Protein AF-A0A5C9BSI7-F1 (afdb_monomer)

Secondary structure (DSSP, 8-state):
-----------SSPPPSEE---TTTHHHHHHHHHHHHHTT-TTHHHHHHHHHHHHHHHHHHHHSPPPPPPPHHHHHHHHHTT--SS-TTS--THHHHHHHHHHHHHTTT--HHHHHHHHHHHH--HHHHHHHHHHHHHT---TTTTTTHHHHHHHHHHHHHHHHHTS-GGG----SSTTB-TTT-PBEEEEEEEE-SS-EEEEEEEETTT--EEE--TT------------

Radius of gyration: 19.78 Å; Cα contacts (8 Å, |Δi|>4): 318; chains: 1; bounding box: 69×49×50 Å

Structure (mmCIF, N/CA/C/O backbone):
data_AF-A0A5C9BSI7-F1
#
_entry.id   AF-A0A5C9BSI7-F1
#
loop_
_atom_site.group_PDB
_atom_site.id
_atom_site.type_symbol
_atom_site.label_atom_id
_atom_site.label_alt_id
_atom_site.label_comp_id
_atom_site.label_asym_id
_atom_site.label_entity_id
_atom_site.label_seq_id
_atom_site.pdbx_PDB_ins_code
_atom_site.Cartn_x
_atom_site.Cartn_y
_atom_site.Cartn_z
_atom_site.occupancy
_atom_site.B_iso_or_equiv
_atom_site.auth_seq_id
_atom_site.auth_comp_id
_atom_site.auth_asym_id
_atom_site.auth_atom_id
_atom_site.pdbx_PDB_model_num
ATOM 1 N N . MET A 1 1 ? 51.999 -18.395 2.283 1.00 47.31 1 MET A N 1
ATOM 2 C CA . MET A 1 1 ? 50.540 -18.171 2.351 1.00 47.31 1 MET A CA 1
ATOM 3 C C . MET A 1 1 ? 49.936 -18.845 1.133 1.00 47.31 1 MET A C 1
ATOM 5 O O . MET A 1 1 ? 50.297 -18.463 0.030 1.00 47.31 1 MET A O 1
ATOM 9 N N . GLN A 1 2 ? 49.155 -19.913 1.311 1.00 51.72 2 GLN A N 1
ATOM 10 C CA . GLN A 1 2 ? 48.468 -20.568 0.195 1.00 51.72 2 GLN A CA 1
ATOM 11 C C . GLN A 1 2 ? 47.220 -19.753 -0.140 1.00 51.72 2 GLN A C 1
ATOM 13 O O . GLN A 1 2 ? 46.325 -19.621 0.692 1.00 51.72 2 GLN A O 1
ATOM 18 N N . THR A 1 3 ? 47.189 -19.173 -1.334 1.00 54.81 3 THR A N 1
ATOM 19 C CA . THR A 1 3 ? 46.004 -18.511 -1.874 1.00 54.81 3 THR A CA 1
ATOM 20 C C . THR A 1 3 ? 45.029 -19.609 -2.287 1.00 54.81 3 THR A C 1
ATOM 22 O O . THR A 1 3 ? 45.250 -20.273 -3.295 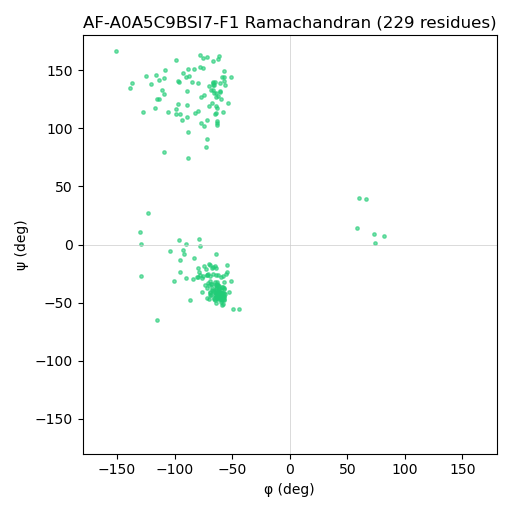1.00 54.81 3 THR A O 1
ATOM 25 N N . GLN A 1 4 ? 43.997 -19.868 -1.483 1.00 63.72 4 GLN A N 1
ATOM 26 C CA . GLN A 1 4 ? 42.894 -20.716 -1.929 1.00 63.72 4 GLN A CA 1
ATOM 27 C C . GLN A 1 4 ? 42.099 -19.951 -2.985 1.00 63.72 4 GLN A C 1
ATOM 29 O O . GLN A 1 4 ? 41.577 -18.868 -2.720 1.00 63.72 4 GLN A O 1
ATOM 34 N N . THR A 1 5 ? 42.034 -20.514 -4.186 1.00 58.00 5 THR A N 1
ATOM 35 C CA . THR A 1 5 ? 41.145 -20.053 -5.246 1.00 58.00 5 THR A CA 1
ATOM 36 C C . THR A 1 5 ? 39.710 -20.260 -4.775 1.00 58.00 5 THR A C 1
ATOM 38 O O . THR A 1 5 ? 39.314 -21.379 -4.454 1.00 58.00 5 THR A O 1
ATOM 41 N N . ILE A 1 6 ? 38.940 -19.179 -4.675 1.00 67.12 6 ILE A N 1
ATOM 42 C CA . ILE A 1 6 ? 37.501 -19.279 -4.442 1.00 67.12 6 ILE A CA 1
ATOM 43 C C . ILE A 1 6 ? 36.883 -19.675 -5.781 1.00 67.12 6 ILE A C 1
ATOM 45 O O . ILE A 1 6 ? 36.774 -18.839 -6.678 1.00 67.12 6 ILE A O 1
ATOM 49 N N . ASP A 1 7 ? 36.493 -20.941 -5.918 1.00 62.97 7 ASP A N 1
ATOM 50 C CA . ASP A 1 7 ? 35.733 -21.412 -7.075 1.00 62.97 7 ASP A CA 1
ATOM 51 C C . ASP A 1 7 ? 34.303 -20.862 -7.003 1.00 62.97 7 ASP A C 1
ATOM 53 O O . ASP A 1 7 ? 33.396 -21.441 -6.396 1.00 62.97 7 ASP A O 1
ATOM 57 N N . PHE A 1 8 ? 34.111 -19.689 -7.606 1.00 64.44 8 PHE A N 1
ATOM 58 C CA . PHE A 1 8 ? 32.806 -19.057 -7.728 1.00 64.44 8 PHE A CA 1
ATOM 59 C C . PHE A 1 8 ? 31.955 -19.822 -8.742 1.00 64.44 8 PHE A C 1
ATOM 61 O O . PHE A 1 8 ? 32.171 -19.738 -9.949 1.00 64.44 8 PHE A O 1
ATOM 68 N N . HIS A 1 9 ? 30.965 -20.551 -8.238 1.00 62.22 9 HIS A N 1
ATOM 69 C CA . HIS A 1 9 ? 29.926 -21.154 -9.059 1.00 62.22 9 HIS A CA 1
ATOM 70 C C . HIS A 1 9 ? 28.745 -20.176 -9.109 1.00 62.22 9 HIS A C 1
ATOM 72 O O . HIS A 1 9 ? 28.079 -20.000 -8.083 1.00 62.22 9 HIS A O 1
ATOM 78 N N . PRO A 1 10 ? 28.494 -19.493 -10.242 1.00 59.12 10 PRO A N 1
ATOM 79 C CA . PRO A 1 10 ? 27.335 -18.622 -10.355 1.00 59.12 10 PRO A CA 1
ATOM 80 C C . PRO A 1 10 ? 26.053 -19.448 -10.155 1.00 59.12 10 PRO A C 1
ATOM 82 O O . PRO A 1 10 ? 25.980 -20.582 -10.639 1.00 59.12 10 PRO A O 1
ATOM 85 N N . PRO A 1 11 ? 25.052 -18.923 -9.429 1.00 61.47 11 PRO A N 1
ATOM 86 C CA . PRO A 1 11 ? 23.774 -19.607 -9.290 1.00 61.47 11 PRO A CA 1
ATOM 87 C C . PRO A 1 11 ? 23.132 -19.823 -10.668 1.00 61.47 11 PRO A C 1
ATOM 89 O O . PRO A 1 11 ? 23.256 -18.985 -11.558 1.00 61.47 11 PRO A O 1
ATOM 92 N N . ALA A 1 12 ? 22.451 -20.958 -10.836 1.00 62.22 12 ALA A N 1
ATOM 93 C CA . ALA A 1 12 ? 21.790 -21.327 -12.092 1.00 62.22 12 ALA A CA 1
ATOM 94 C C . ALA A 1 12 ? 20.567 -20.446 -12.420 1.00 62.22 12 ALA A C 1
ATOM 96 O O . ALA A 1 12 ? 20.127 -20.404 -13.565 1.00 62.22 12 ALA A O 1
ATOM 97 N N . GLU A 1 13 ? 20.038 -19.742 -11.418 1.00 70.06 13 GLU A N 1
ATOM 98 C CA . GLU A 1 13 ? 18.961 -18.765 -11.548 1.00 70.06 13 GLU A CA 1
ATOM 99 C C . GLU A 1 13 ? 19.478 -17.378 -11.157 1.00 70.06 13 GLU A C 1
ATOM 101 O O . GLU A 1 13 ? 20.314 -17.244 -10.260 1.00 70.06 13 GLU A O 1
ATOM 106 N N . GLU A 1 14 ? 18.963 -16.342 -11.817 1.00 75.38 14 GLU A N 1
ATOM 107 C CA . GLU A 1 14 ? 19.219 -14.950 -11.460 1.00 75.38 14 GLU A CA 1
ATOM 108 C C . GLU A 1 14 ? 18.066 -14.413 -10.604 1.00 75.38 14 GLU A C 1
ATOM 110 O O . GLU A 1 14 ? 16.894 -14.722 -10.825 1.00 75.38 14 GLU A O 1
ATOM 115 N N . ALA A 1 15 ? 18.393 -13.612 -9.591 1.00 83.25 15 ALA A N 1
ATOM 116 C CA . ALA A 1 15 ? 17.386 -13.014 -8.728 1.00 83.25 15 ALA A CA 1
ATOM 117 C C . ALA A 1 15 ? 16.500 -12.054 -9.527 1.00 83.25 15 ALA A C 1
ATOM 119 O O . ALA A 1 15 ? 17.008 -11.107 -10.126 1.00 83.25 15 ALA A O 1
ATOM 120 N N . ALA A 1 16 ? 15.177 -12.239 -9.463 1.00 90.31 16 ALA A N 1
ATOM 121 C CA . ALA A 1 16 ? 14.240 -11.306 -10.077 1.00 90.31 16 ALA A CA 1
ATOM 122 C C . ALA A 1 16 ? 14.528 -9.876 -9.573 1.00 90.31 16 ALA A C 1
ATOM 124 O O . ALA A 1 16 ? 14.503 -9.646 -8.356 1.00 90.31 16 ALA A O 1
ATOM 125 N N . PRO A 1 17 ? 14.831 -8.910 -10.457 1.00 92.56 17 PRO A N 1
ATOM 126 C CA . PRO A 1 17 ? 15.280 -7.587 -10.034 1.00 92.56 17 PRO A CA 1
ATOM 127 C C . PRO A 1 17 ? 14.164 -6.791 -9.354 1.00 92.56 17 PRO A C 1
ATOM 129 O O . PRO A 1 17 ? 14.446 -5.986 -8.464 1.00 92.56 17 PRO A O 1
ATOM 132 N N . ILE A 1 18 ? 12.916 -7.021 -9.764 1.00 95.69 18 ILE A N 1
ATOM 133 C CA . ILE A 1 18 ? 11.710 -6.351 -9.283 1.00 95.69 18 ILE A CA 1
ATOM 134 C C . ILE A 1 18 ? 10.611 -7.408 -9.137 1.00 95.69 18 ILE A C 1
ATOM 136 O O . ILE A 1 18 ? 10.430 -8.246 -10.018 1.00 95.69 18 ILE A O 1
ATOM 140 N N . LEU A 1 19 ? 9.886 -7.365 -8.022 1.00 96.50 19 LEU A N 1
ATOM 141 C CA . LEU A 1 19 ? 8.708 -8.178 -7.746 1.00 96.50 19 LEU A CA 1
ATOM 142 C C . LEU A 1 19 ? 7.511 -7.237 -7.590 1.00 96.50 19 LEU A C 1
ATOM 144 O O . LEU A 1 19 ? 7.486 -6.391 -6.693 1.00 96.50 19 LEU A O 1
ATOM 148 N N . LEU A 1 20 ? 6.528 -7.376 -8.475 1.00 98.12 20 LEU A N 1
ATOM 149 C CA . LEU A 1 20 ? 5.278 -6.620 -8.412 1.00 98.12 20 LEU A CA 1
ATOM 150 C C . LEU A 1 20 ? 4.344 -7.215 -7.345 1.00 98.12 20 LEU A C 1
ATOM 152 O O . LEU A 1 20 ? 4.444 -8.407 -7.038 1.00 98.12 20 LEU A O 1
ATOM 156 N N . PRO A 1 21 ? 3.448 -6.411 -6.747 1.00 97.50 21 PRO A N 1
ATOM 157 C CA . PRO A 1 21 ? 2.590 -6.885 -5.669 1.00 97.50 21 PRO A CA 1
ATOM 158 C C . PRO A 1 21 ? 1.575 -7.935 -6.143 1.00 97.50 21 PRO A C 1
ATOM 160 O O . PRO A 1 21 ? 0.921 -7.776 -7.173 1.00 97.50 21 PRO A O 1
ATOM 163 N N . VAL A 1 22 ? 1.380 -8.975 -5.329 1.00 96.56 22 VAL A N 1
ATOM 164 C CA . VAL A 1 22 ? 0.370 -10.021 -5.555 1.00 96.56 22 VAL A CA 1
ATOM 165 C C . VAL A 1 22 ? -0.951 -9.603 -4.909 1.00 96.56 22 VAL A C 1
ATOM 167 O O . VAL A 1 22 ? -1.166 -9.774 -3.709 1.00 96.56 22 VAL A O 1
ATOM 170 N N . THR A 1 23 ? -1.854 -9.038 -5.706 1.00 96.69 23 THR A N 1
ATOM 171 C CA . THR A 1 23 ? -3.116 -8.434 -5.233 1.00 96.69 23 THR A CA 1
ATOM 172 C C . THR A 1 23 ? -4.064 -9.418 -4.549 1.00 96.69 23 THR A C 1
ATOM 174 O O . THR A 1 23 ? -4.856 -9.015 -3.697 1.00 96.69 23 THR A O 1
ATOM 177 N N . THR A 1 24 ? -3.981 -10.706 -4.883 1.00 96.25 24 THR A N 1
ATOM 178 C CA . THR A 1 24 ? -4.882 -11.742 -4.364 1.00 96.25 24 THR A CA 1
ATOM 179 C C . THR A 1 24 ? -4.639 -12.093 -2.902 1.00 96.25 24 THR A C 1
ATOM 181 O O . THR A 1 24 ? -5.582 -12.533 -2.250 1.00 96.25 24 THR A O 1
ATOM 184 N N . THR A 1 25 ? -3.426 -11.901 -2.375 1.00 96.38 25 THR A N 1
ATOM 185 C CA . THR A 1 25 ? -3.096 -12.311 -0.998 1.00 96.38 25 THR A CA 1
ATOM 186 C C . THR A 1 25 ? -2.452 -11.212 -0.165 1.00 96.38 25 THR A C 1
ATOM 188 O O . THR A 1 25 ? -2.671 -11.193 1.038 1.00 96.38 25 THR A O 1
ATOM 191 N N . LEU A 1 26 ? -1.756 -10.236 -0.763 1.00 97.69 26 LEU A N 1
ATOM 192 C CA . LEU A 1 26 ? -0.899 -9.275 -0.049 1.00 97.69 26 LEU A CA 1
ATOM 193 C C . LEU A 1 26 ? -1.511 -8.684 1.237 1.00 97.69 26 LEU A C 1
ATOM 195 O O . LEU A 1 26 ? -0.905 -8.747 2.306 1.00 97.69 26 LEU A O 1
ATOM 199 N N . PHE A 1 27 ? -2.698 -8.080 1.138 1.00 98.62 27 PHE A N 1
ATOM 200 C CA . PHE A 1 27 ? -3.357 -7.444 2.285 1.00 98.62 27 PHE A CA 1
ATOM 201 C C . PHE A 1 27 ? -3.999 -8.463 3.243 1.00 98.62 27 PHE A C 1
ATOM 203 O O . PHE A 1 27 ? -4.071 -8.207 4.444 1.00 98.62 27 PHE A O 1
ATOM 210 N N . ALA A 1 28 ? -4.419 -9.629 2.739 1.00 98.31 28 ALA A N 1
ATOM 211 C CA . ALA A 1 28 ? -4.938 -10.714 3.567 1.00 98.31 28 ALA A CA 1
ATOM 212 C C . ALA A 1 28 ? -3.822 -11.354 4.411 1.00 98.31 28 ALA A C 1
ATOM 214 O O . ALA A 1 28 ? -3.971 -11.458 5.625 1.00 98.31 28 ALA A O 1
ATOM 215 N N . ASP A 1 29 ? -2.677 -11.658 3.796 1.00 98.19 29 ASP A N 1
ATOM 216 C CA . ASP A 1 29 ? -1.485 -12.188 4.465 1.00 98.19 29 ASP A CA 1
ATOM 217 C C . ASP A 1 29 ? -0.980 -11.209 5.536 1.00 98.19 29 ASP A C 1
ATOM 219 O O . ASP A 1 29 ? -0.572 -11.605 6.630 1.00 98.19 29 ASP A O 1
ATOM 223 N N . ARG A 1 30 ? -1.038 -9.901 5.248 1.00 98.25 30 ARG A N 1
ATOM 224 C CA . ARG A 1 30 ? -0.702 -8.850 6.216 1.00 98.25 30 ARG A CA 1
ATOM 225 C C . ARG A 1 30 ? -1.655 -8.842 7.408 1.00 98.25 30 ARG A C 1
ATOM 227 O O . ARG A 1 30 ? -1.188 -8.746 8.541 1.00 98.25 30 ARG A O 1
ATOM 234 N N . ALA A 1 31 ? -2.959 -8.945 7.164 1.00 98.19 31 ALA A N 1
ATOM 235 C CA . ALA A 1 31 ? -3.953 -9.011 8.229 1.00 98.19 31 ALA A CA 1
ATOM 236 C C . ALA A 1 31 ? -3.720 -10.232 9.136 1.00 98.19 31 ALA A C 1
ATOM 238 O O . ALA A 1 31 ? -3.696 -10.097 10.359 1.00 98.19 31 ALA A O 1
ATOM 239 N N . ASP A 1 32 ? -3.460 -11.399 8.541 1.00 98.31 32 ASP A N 1
ATOM 240 C CA . ASP A 1 32 ? -3.175 -12.637 9.274 1.00 98.31 32 ASP A CA 1
ATOM 241 C C . ASP A 1 32 ? -1.878 -12.522 10.086 1.00 98.31 32 ASP A C 1
ATOM 243 O O . ASP A 1 32 ? -1.800 -12.968 11.234 1.00 98.31 32 ASP A O 1
ATOM 247 N N . ARG A 1 33 ? -0.858 -11.857 9.528 1.00 97.81 33 ARG A N 1
ATOM 248 C CA . ARG A 1 33 ? 0.395 -11.588 10.236 1.00 97.81 33 ARG A CA 1
ATOM 249 C C . ARG A 1 33 ? 0.191 -10.681 11.447 1.00 97.81 33 ARG A C 1
ATOM 251 O O . ARG A 1 33 ? 0.800 -10.948 12.481 1.00 97.81 33 ARG A O 1
ATOM 258 N N . PHE A 1 34 ? -0.623 -9.634 11.336 1.00 98.31 34 PHE A N 1
ATOM 259 C CA . PHE A 1 34 ? -0.929 -8.755 12.465 1.00 98.31 34 PHE A CA 1
ATOM 260 C C . PHE A 1 34 ? -1.657 -9.499 13.586 1.00 98.31 34 PHE A C 1
ATOM 262 O O . PHE A 1 34 ? -1.206 -9.427 14.726 1.00 98.31 34 PHE A O 1
ATOM 269 N N . ALA A 1 35 ? -2.675 -10.298 13.256 1.00 96.19 35 ALA A N 1
ATOM 270 C CA . ALA A 1 35 ? -3.385 -11.124 14.236 1.00 96.19 35 ALA A CA 1
ATOM 271 C C . ALA A 1 35 ? -2.445 -12.116 14.950 1.00 96.19 35 ALA A C 1
ATOM 273 O O . ALA A 1 35 ? -2.484 -12.274 16.170 1.00 96.19 35 ALA A O 1
ATOM 274 N N . ALA A 1 36 ? -1.530 -12.748 14.207 1.00 97.81 36 ALA A N 1
ATOM 275 C CA . ALA A 1 36 ? -0.532 -13.640 14.795 1.00 97.81 36 ALA A CA 1
ATOM 276 C C . ALA A 1 36 ? 0.445 -12.908 15.736 1.00 97.81 36 ALA A C 1
ATOM 278 O O . ALA A 1 36 ? 0.884 -13.485 16.728 1.00 97.81 36 ALA A O 1
ATOM 279 N N . LEU A 1 37 ? 0.800 -11.657 15.428 1.00 97.75 37 LEU A N 1
ATOM 280 C CA . LEU A 1 37 ? 1.687 -10.834 16.257 1.00 97.75 37 LEU A CA 1
ATOM 281 C C . LEU A 1 37 ? 0.988 -10.237 17.482 1.00 97.75 37 LEU A C 1
ATOM 283 O O . LEU A 1 37 ? 1.668 -9.951 18.462 1.00 97.75 37 LEU A O 1
ATOM 287 N N . ALA A 1 38 ? -0.328 -10.034 17.430 1.00 97.00 38 ALA A N 1
ATOM 288 C CA . ALA A 1 38 ? -1.098 -9.463 18.529 1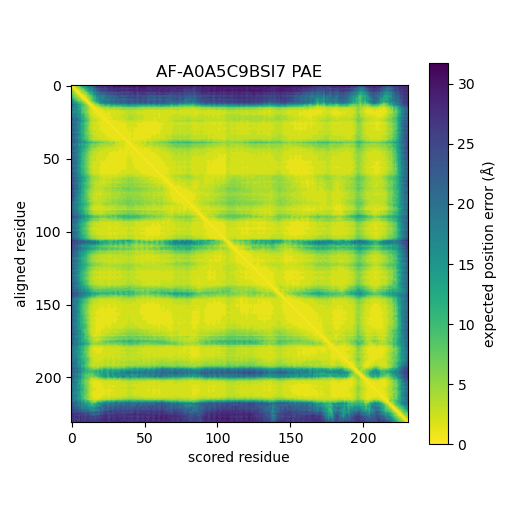.00 97.00 38 ALA A CA 1
ATOM 289 C C . ALA A 1 38 ? -1.159 -10.394 19.751 1.00 97.00 38 ALA A C 1
ATOM 291 O O . ALA A 1 38 ? -1.126 -9.931 20.893 1.00 97.00 38 ALA A O 1
ATOM 292 N N . SER A 1 39 ? -1.191 -11.712 19.523 1.00 95.44 39 SER A N 1
ATOM 293 C CA . SER A 1 39 ? -1.306 -12.716 20.585 1.00 95.44 39 SER A CA 1
ATOM 294 C C . SER A 1 39 ? -0.171 -12.610 21.613 1.00 95.44 39 SER A C 1
ATOM 296 O O . SER A 1 39 ? 0.998 -12.843 21.309 1.00 95.44 39 SER A O 1
ATOM 298 N N . GLY A 1 40 ? -0.521 -12.253 22.853 1.00 93.12 40 GLY A N 1
ATOM 299 C CA . GLY A 1 40 ? 0.435 -12.114 23.958 1.00 93.12 40 GLY A CA 1
ATOM 300 C C . GLY A 1 40 ? 1.342 -10.878 23.882 1.00 93.12 40 GLY A C 1
ATOM 301 O O . GLY A 1 40 ? 2.279 -10.775 24.673 1.00 93.12 40 GLY A O 1
ATOM 302 N N . HIS A 1 41 ? 1.086 -9.939 22.964 1.00 96.56 41 HIS A N 1
ATOM 303 C CA . HIS A 1 41 ? 1.861 -8.705 22.837 1.00 96.56 41 HIS A CA 1
ATOM 304 C C . HIS A 1 41 ? 1.269 -7.580 23.691 1.00 96.56 41 HIS A C 1
ATOM 306 O O . HIS A 1 41 ? 0.057 -7.396 23.758 1.00 96.56 41 HIS A O 1
ATOM 312 N N . SER A 1 42 ? 2.122 -6.726 24.261 1.00 96.69 42 SER A N 1
ATOM 313 C CA . SER A 1 42 ? 1.708 -5.536 25.029 1.00 96.69 42 SER A CA 1
ATOM 314 C C . SER A 1 42 ? 0.952 -4.473 24.216 1.00 96.69 42 SER A C 1
ATOM 316 O O . SER A 1 42 ? 0.453 -3.510 24.784 1.00 96.69 42 SER A O 1
ATOM 318 N N . LEU A 1 43 ? 0.885 -4.640 22.894 1.00 94.69 43 LEU A N 1
ATOM 319 C CA . LEU A 1 43 ? 0.210 -3.756 21.940 1.00 94.69 43 LEU A CA 1
ATOM 320 C C . LEU A 1 43 ? -0.829 -4.553 21.134 1.00 94.69 43 LEU A C 1
ATOM 322 O O . LEU A 1 43 ? -1.088 -4.216 19.983 1.00 94.69 43 LEU A O 1
AT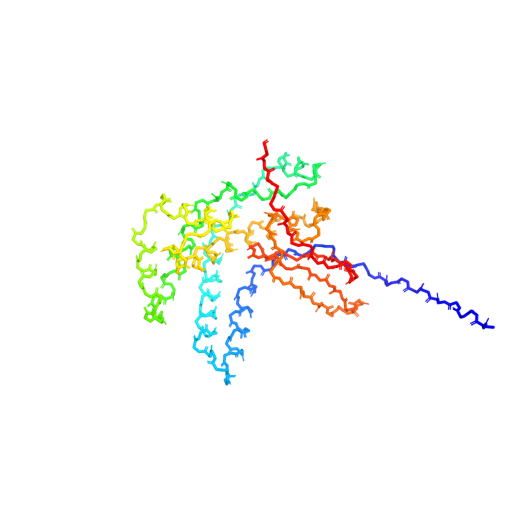OM 326 N N . GLY A 1 44 ? -1.360 -5.638 21.713 1.00 95.75 44 GLY A N 1
ATOM 327 C CA . GLY A 1 44 ? -2.279 -6.569 21.052 1.00 95.75 44 GLY A CA 1
ATOM 328 C C . GLY A 1 44 ? -3.432 -5.854 20.357 1.00 95.75 44 GLY A C 1
ATOM 329 O O . GLY A 1 44 ? -3.530 -5.935 19.140 1.00 95.75 44 GLY A O 1
ATOM 330 N N . ASP A 1 45 ? -4.188 -5.035 21.092 1.00 92.94 45 ASP A N 1
ATOM 331 C CA . ASP A 1 45 ? -5.340 -4.294 20.556 1.00 92.94 45 ASP A CA 1
ATOM 332 C C . ASP A 1 45 ? -4.978 -3.396 19.359 1.00 92.94 45 ASP A C 1
ATOM 334 O O . ASP A 1 45 ? -5.724 -3.293 18.385 1.00 92.94 45 ASP A O 1
ATOM 338 N N . TRP A 1 46 ? -3.803 -2.759 19.401 1.00 92.94 46 TRP A N 1
ATOM 339 C CA . TRP A 1 46 ? -3.311 -1.938 18.294 1.00 92.94 46 TRP A CA 1
ATOM 340 C C . TRP A 1 46 ? -2.942 -2.787 17.072 1.00 92.94 46 TRP A C 1
ATOM 342 O O . TRP A 1 46 ? -3.277 -2.433 15.941 1.00 92.94 46 TRP A O 1
ATOM 352 N N . LEU A 1 47 ? -2.264 -3.916 17.284 1.00 96.12 47 LEU A N 1
ATOM 353 C CA . LEU A 1 47 ? -1.910 -4.846 16.212 1.00 96.12 47 LEU A CA 1
ATOM 354 C C . LEU A 1 47 ? -3.162 -5.480 15.596 1.00 96.12 47 LEU A C 1
ATOM 356 O O . LEU A 1 47 ? -3.250 -5.558 14.373 1.00 96.12 47 LEU A O 1
ATOM 360 N N . ASP A 1 48 ? -4.149 -5.850 16.406 1.00 94.94 48 ASP A N 1
ATOM 361 C CA . ASP A 1 48 ? -5.438 -6.358 15.936 1.00 94.94 48 ASP A CA 1
ATOM 362 C C . ASP A 1 48 ? -6.166 -5.316 15.084 1.00 94.94 48 ASP A C 1
ATOM 364 O O . ASP A 1 48 ? -6.647 -5.641 13.995 1.00 94.94 48 ASP A O 1
ATOM 368 N N . PHE A 1 49 ? -6.168 -4.046 15.500 1.00 94.44 49 PHE A N 1
ATOM 369 C CA . PHE A 1 49 ? -6.725 -2.959 14.697 1.00 94.44 49 PHE A CA 1
ATOM 370 C C . PHE A 1 49 ? -6.001 -2.787 13.349 1.00 94.44 49 PHE A C 1
ATOM 372 O O . PHE A 1 49 ? -6.649 -2.660 12.309 1.00 94.44 49 PHE A O 1
ATOM 379 N N . LEU A 1 50 ? -4.665 -2.860 13.316 1.00 95.88 50 LEU A N 1
ATOM 380 C CA . LEU A 1 50 ? -3.909 -2.857 12.054 1.00 95.88 50 LEU A CA 1
ATOM 381 C C . LEU A 1 50 ? -4.224 -4.081 11.177 1.00 95.88 50 LEU A C 1
ATOM 383 O O . LEU A 1 50 ? -4.224 -3.985 9.942 1.00 95.88 50 LEU A O 1
ATOM 387 N N . GLY A 1 51 ? -4.529 -5.222 11.796 1.00 96.94 51 GLY A N 1
ATOM 388 C CA . GLY A 1 51 ? -5.040 -6.412 11.122 1.00 96.94 51 GLY A CA 1
ATOM 389 C C . GLY A 1 51 ? -6.398 -6.165 10.464 1.00 96.94 51 GLY A C 1
ATOM 390 O O . GLY A 1 51 ? -6.575 -6.485 9.285 1.00 96.94 51 GLY A O 1
ATOM 391 N N . GLN A 1 52 ? -7.329 -5.530 11.177 1.00 96.44 52 GLN A N 1
ATOM 392 C CA . GLN A 1 52 ? -8.639 -5.137 10.646 1.00 96.44 52 GLN A CA 1
ATOM 393 C C . GLN A 1 52 ? -8.510 -4.129 9.498 1.00 96.44 52 GLN A C 1
ATOM 395 O O . GLN A 1 52 ? -9.102 -4.335 8.439 1.00 96.44 52 GLN A O 1
ATOM 400 N N . LEU A 1 53 ? -7.663 -3.104 9.643 1.00 97.31 53 LEU A N 1
ATOM 401 C CA . LEU A 1 53 ? -7.359 -2.147 8.573 1.00 97.31 53 LEU A CA 1
ATOM 402 C C . LEU A 1 53 ? -6.814 -2.853 7.328 1.00 97.31 53 LEU A C 1
ATOM 404 O O . LEU A 1 53 ? -7.272 -2.595 6.217 1.00 97.31 53 LEU A O 1
ATOM 408 N N . SER A 1 54 ? -5.891 -3.799 7.505 1.00 98.38 54 SER A N 1
ATOM 409 C CA . SER A 1 54 ? -5.344 -4.589 6.395 1.00 98.38 54 SER A CA 1
ATOM 410 C C . SER A 1 54 ? -6.417 -5.461 5.729 1.00 98.38 54 SER A C 1
ATOM 412 O O . SER A 1 54 ? -6.450 -5.586 4.504 1.00 98.38 54 SER A O 1
ATOM 414 N N . ARG A 1 55 ? -7.355 -6.024 6.501 1.00 97.88 55 ARG A N 1
ATOM 415 C CA . ARG A 1 55 ? -8.503 -6.760 5.951 1.00 97.88 55 ARG A CA 1
ATOM 416 C C . ARG A 1 55 ? -9.422 -5.840 5.145 1.00 97.88 55 ARG A C 1
ATOM 418 O O . ARG A 1 55 ? -9.815 -6.203 4.039 1.00 97.88 55 ARG A O 1
ATOM 425 N N . ALA A 1 56 ? -9.704 -4.644 5.656 1.00 97.81 56 ALA A N 1
ATOM 426 C CA . ALA A 1 56 ? -10.491 -3.628 4.968 1.00 97.81 56 ALA A CA 1
ATOM 427 C C . ALA A 1 56 ? -9.827 -3.193 3.648 1.00 97.81 56 ALA A C 1
ATOM 429 O O . ALA A 1 56 ? -10.501 -3.114 2.620 1.00 97.81 56 ALA A O 1
ATOM 430 N N . GLN A 1 57 ? -8.497 -3.021 3.629 1.00 98.62 57 GLN A N 1
ATOM 431 C CA . GLN A 1 57 ? -7.732 -2.792 2.396 1.00 98.62 57 GLN A CA 1
ATOM 432 C C . GLN A 1 57 ? -7.907 -3.938 1.392 1.00 98.62 57 GLN A C 1
ATOM 434 O O . GLN A 1 57 ? -8.094 -3.689 0.202 1.00 98.62 57 GLN A O 1
ATOM 439 N N . HIS A 1 58 ? -7.872 -5.195 1.849 1.00 98.50 58 HIS A N 1
ATOM 440 C CA . HIS A 1 58 ? -8.083 -6.352 0.978 1.00 98.50 58 HIS A CA 1
ATOM 441 C C . HIS A 1 58 ? -9.484 -6.346 0.345 1.00 98.50 58 HIS A C 1
ATOM 443 O O . HIS A 1 58 ? -9.617 -6.554 -0.863 1.00 98.50 58 HIS A O 1
ATOM 449 N N . THR A 1 59 ? -10.525 -6.058 1.130 1.00 97.88 59 THR A N 1
ATOM 450 C CA . THR A 1 59 ? -11.903 -5.931 0.629 1.00 97.88 59 THR A CA 1
ATOM 451 C C . THR A 1 59 ? -12.040 -4.778 -0.369 1.00 97.88 59 THR A C 1
ATOM 453 O O . THR A 1 59 ? -12.614 -4.960 -1.447 1.00 97.88 59 THR A O 1
ATOM 456 N N . ALA A 1 60 ? -11.463 -3.613 -0.065 1.00 98.00 60 ALA A N 1
ATOM 457 C CA . ALA A 1 60 ? -11.449 -2.467 -0.971 1.00 98.00 60 ALA A CA 1
ATOM 458 C C . ALA A 1 60 ? -10.724 -2.791 -2.289 1.00 98.00 60 ALA A C 1
ATOM 460 O O . ALA A 1 60 ? -11.242 -2.503 -3.362 1.00 98.00 60 ALA A O 1
ATOM 461 N N . LEU A 1 61 ? -9.578 -3.480 -2.240 1.00 98.12 61 LEU A N 1
ATOM 462 C CA . LEU A 1 61 ? -8.845 -3.890 -3.442 1.00 98.12 61 LEU A CA 1
ATOM 463 C C . LEU A 1 61 ? -9.658 -4.836 -4.336 1.00 98.12 61 LEU A C 1
ATOM 465 O O . LEU A 1 61 ? -9.611 -4.709 -5.556 1.00 98.12 61 LEU A O 1
ATOM 469 N N . LYS A 1 62 ? -10.412 -5.773 -3.747 1.00 97.00 62 LYS A N 1
ATOM 470 C CA . LYS A 1 62 ? -11.254 -6.721 -4.500 1.00 97.00 62 LYS A CA 1
ATOM 471 C C . LYS A 1 62 ? -12.451 -6.069 -5.187 1.00 97.00 62 LYS A C 1
ATOM 473 O O . LYS A 1 62 ? -12.957 -6.623 -6.157 1.00 97.00 62 LYS A O 1
ATOM 478 N N . THR A 1 63 ? -12.934 -4.952 -4.651 1.00 95.31 63 THR A N 1
ATOM 479 C CA . THR A 1 63 ? -14.097 -4.220 -5.180 1.00 95.31 63 THR A CA 1
ATOM 480 C C . THR A 1 63 ? -13.699 -3.082 -6.117 1.00 95.31 63 THR A C 1
ATOM 482 O O . THR A 1 63 ? -14.544 -2.574 -6.853 1.00 95.31 63 THR A O 1
ATOM 485 N N . LEU A 1 64 ? -12.417 -2.710 -6.128 1.00 94.94 64 LEU A N 1
ATOM 486 C CA . LEU A 1 64 ? -11.880 -1.667 -6.987 1.00 94.94 64 LEU A CA 1
ATOM 487 C C . LEU A 1 64 ? -12.002 -2.072 -8.467 1.00 94.94 64 LEU A C 1
ATOM 489 O O . LEU A 1 64 ? -11.572 -3.172 -8.835 1.00 94.94 64 LEU A O 1
ATOM 493 N N . PRO A 1 65 ? -12.533 -1.201 -9.346 1.00 94.69 65 PRO A N 1
ATOM 494 C CA . PRO A 1 65 ? -12.491 -1.456 -10.779 1.00 94.69 65 PRO A CA 1
ATOM 495 C C . PRO A 1 65 ? -11.038 -1.525 -11.257 1.00 94.69 65 PRO A C 1
ATOM 497 O O . PRO A 1 65 ? -10.132 -1.010 -10.603 1.00 94.69 65 PRO A O 1
ATOM 500 N N . VAL A 1 66 ? -10.808 -2.141 -12.416 1.00 94.06 66 VAL A N 1
ATOM 501 C CA . VAL A 1 66 ? -9.489 -2.094 -13.058 1.00 94.06 66 VAL A CA 1
ATOM 502 C C . VAL A 1 66 ? -9.179 -0.644 -13.416 1.00 94.06 66 VAL A C 1
ATOM 504 O O . VAL A 1 66 ? -9.900 -0.023 -14.200 1.00 94.06 66 VAL A O 1
ATOM 507 N N . LEU A 1 67 ? -8.122 -0.099 -12.820 1.00 95.19 67 LEU A N 1
ATOM 508 C CA . LEU A 1 67 ? -7.706 1.275 -13.061 1.00 95.19 67 LEU A CA 1
ATOM 509 C C . LEU A 1 67 ? -6.814 1.379 -14.303 1.00 95.19 67 LEU A C 1
ATOM 511 O O . LEU A 1 67 ? -5.937 0.532 -14.489 1.00 95.19 67 LEU A O 1
ATOM 515 N N . PRO A 1 68 ? -6.990 2.424 -15.130 1.00 94.69 68 PRO A N 1
ATOM 516 C CA . PRO A 1 68 ? -6.175 2.617 -16.318 1.00 94.69 68 PRO A CA 1
ATOM 517 C C . PRO A 1 68 ? -4.720 2.913 -15.941 1.00 94.69 68 PRO A C 1
ATOM 519 O O . PRO A 1 68 ? -4.440 3.771 -15.101 1.00 94.69 68 PRO A O 1
ATOM 522 N N . LEU A 1 69 ? -3.793 2.230 -16.610 1.00 94.88 69 LEU A N 1
ATOM 523 C CA . LEU A 1 69 ? -2.376 2.573 -16.576 1.00 94.88 69 LEU A CA 1
ATOM 524 C C . LEU A 1 69 ? -2.083 3.814 -17.436 1.00 94.88 69 LEU A C 1
ATOM 526 O O . LEU A 1 69 ? -2.864 4.140 -18.338 1.00 94.88 69 LEU A O 1
ATOM 530 N N . PRO A 1 70 ? -0.940 4.493 -17.209 1.00 93.44 70 PRO A N 1
ATOM 531 C CA . PRO A 1 70 ? -0.387 5.407 -18.200 1.00 93.44 70 PRO A CA 1
ATOM 532 C C . PRO A 1 70 ? -0.291 4.725 -19.571 1.00 93.44 70 PRO A C 1
ATOM 534 O O . PRO A 1 70 ? -0.014 3.529 -19.661 1.00 93.44 70 PRO A O 1
ATOM 537 N N . ASP A 1 71 ? -0.522 5.486 -20.641 1.00 94.12 71 ASP A N 1
ATOM 538 C CA . ASP A 1 71 ? -0.397 4.965 -22.001 1.00 94.12 71 ASP A CA 1
ATOM 539 C C . ASP A 1 71 ? 1.036 4.492 -22.315 1.00 94.12 71 ASP A C 1
ATOM 541 O O . ASP A 1 71 ? 2.008 4.852 -21.643 1.00 94.12 71 ASP A O 1
ATOM 545 N N . ALA A 1 72 ? 1.172 3.686 -23.371 1.00 94.12 72 ALA A N 1
ATOM 546 C CA . ALA A 1 72 ? 2.451 3.098 -23.761 1.00 94.12 72 ALA A CA 1
ATOM 547 C C . ALA A 1 72 ? 3.545 4.147 -24.030 1.00 94.12 72 ALA A C 1
ATOM 549 O O . ALA A 1 72 ? 4.711 3.893 -23.739 1.00 94.12 72 ALA A O 1
ATOM 550 N N . ALA A 1 73 ? 3.185 5.332 -24.538 1.00 95.19 73 ALA A N 1
ATOM 551 C CA . ALA A 1 73 ? 4.149 6.396 -24.802 1.00 95.19 73 ALA A CA 1
ATOM 552 C C . ALA A 1 73 ? 4.712 6.980 -23.497 1.00 95.19 73 ALA A C 1
ATOM 554 O O . ALA A 1 73 ? 5.920 7.181 -23.387 1.00 95.19 73 ALA A O 1
ATOM 555 N N . ARG A 1 74 ? 3.867 7.194 -22.483 1.00 93.56 74 ARG A N 1
ATOM 556 C CA . ARG A 1 74 ? 4.293 7.638 -21.147 1.00 93.56 74 ARG A CA 1
ATOM 557 C C . ARG A 1 74 ? 5.118 6.583 -20.420 1.00 93.56 74 ARG A C 1
ATOM 559 O O . ARG A 1 74 ? 6.102 6.941 -19.779 1.00 93.56 74 ARG A O 1
ATOM 566 N N . LEU A 1 75 ? 4.746 5.306 -20.527 1.00 94.75 75 LEU A N 1
ATOM 567 C CA . LEU A 1 75 ? 5.529 4.207 -19.952 1.00 94.75 75 LEU A CA 1
ATOM 568 C C . LEU A 1 75 ? 6.925 4.134 -20.585 1.00 94.75 75 LEU A C 1
ATOM 570 O O . LEU A 1 75 ? 7.923 4.063 -19.869 1.00 94.75 75 LEU A O 1
ATOM 574 N N . GLU A 1 76 ? 7.008 4.235 -21.913 1.00 94.12 76 GLU A N 1
ATOM 575 C CA . GLU A 1 76 ? 8.281 4.221 -22.636 1.00 94.12 76 GLU A CA 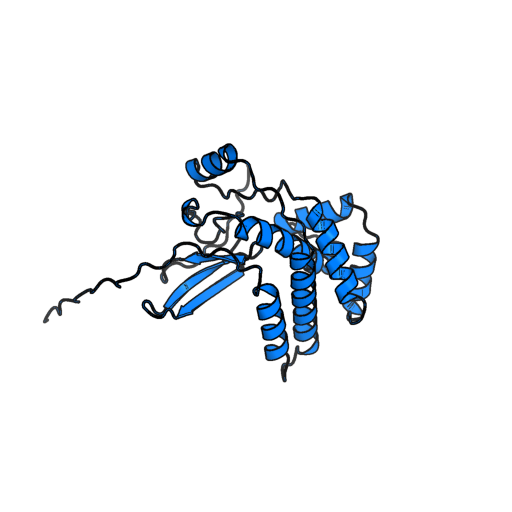1
ATOM 576 C C . GLU A 1 76 ? 9.132 5.464 -22.348 1.00 94.12 76 GLU A C 1
ATOM 578 O O . GLU A 1 76 ? 10.352 5.370 -22.198 1.00 94.12 76 GLU A O 1
ATOM 583 N N . GLN A 1 77 ? 8.502 6.632 -22.205 1.00 94.31 77 GLN A N 1
ATOM 584 C CA . GLN A 1 77 ? 9.185 7.850 -21.782 1.00 94.31 77 GLN A CA 1
ATOM 585 C C . GLN A 1 77 ? 9.770 7.687 -20.372 1.00 94.31 77 GLN A C 1
ATOM 587 O O . GLN A 1 77 ? 10.942 8.000 -20.157 1.00 94.31 77 GLN A O 1
ATOM 592 N N . ALA A 1 78 ? 8.988 7.170 -19.420 1.00 93.56 78 ALA A N 1
ATOM 593 C CA . ALA A 1 78 ? 9.456 6.918 -18.060 1.00 93.56 78 ALA A CA 1
ATOM 594 C C . ALA A 1 78 ? 10.655 5.958 -18.060 1.00 93.56 78 ALA A C 1
ATOM 596 O O . ALA A 1 78 ? 11.682 6.260 -17.453 1.00 93.56 78 ALA A O 1
ATOM 597 N N . ARG A 1 79 ? 10.580 4.872 -18.838 1.00 92.56 79 ARG A N 1
ATOM 598 C CA . ARG A 1 79 ? 11.682 3.919 -19.028 1.00 92.56 79 ARG A CA 1
ATOM 599 C C . ARG A 1 79 ? 12.927 4.580 -19.625 1.00 92.56 79 ARG A C 1
ATOM 601 O O . ARG A 1 79 ? 14.022 4.399 -19.110 1.00 92.56 79 ARG A O 1
ATOM 608 N N . THR A 1 80 ? 12.769 5.375 -20.682 1.00 93.06 80 THR A N 1
ATOM 609 C CA . THR A 1 80 ? 13.881 6.056 -21.369 1.00 93.06 80 THR A CA 1
ATOM 610 C C . THR A 1 80 ? 14.631 7.018 -20.449 1.00 93.06 80 THR A C 1
ATOM 612 O O . THR A 1 80 ? 15.849 7.150 -20.550 1.00 93.06 80 THR A O 1
ATOM 615 N N . HIS A 1 81 ? 13.915 7.677 -19.537 1.00 92.06 81 HIS A N 1
ATOM 616 C CA . HIS A 1 81 ? 14.493 8.643 -18.604 1.00 92.06 81 HIS A CA 1
ATOM 617 C C . HIS A 1 81 ? 14.828 8.057 -17.226 1.00 92.06 81 HIS A C 1
ATOM 619 O O . HIS A 1 81 ? 15.244 8.813 -16.350 1.00 92.06 81 HIS A O 1
ATOM 625 N N . GLY A 1 82 ? 14.650 6.748 -17.009 1.00 90.31 82 GLY A N 1
ATOM 626 C CA . GLY A 1 82 ? 14.875 6.126 -15.703 1.00 90.31 82 GLY A CA 1
ATOM 627 C C . GLY A 1 82 ? 13.981 6.710 -14.604 1.00 90.31 82 GLY A C 1
ATOM 628 O O . GLY A 1 82 ? 14.443 6.947 -13.493 1.00 90.31 82 GLY A O 1
ATOM 629 N N . MET A 1 83 ? 12.716 6.992 -14.920 1.00 93.06 83 MET A N 1
ATOM 630 C CA . MET A 1 83 ? 11.728 7.580 -14.014 1.00 93.06 83 MET A CA 1
ATOM 631 C C . MET A 1 83 ? 10.666 6.546 -13.610 1.00 93.06 83 MET A C 1
ATOM 633 O O . MET A 1 83 ? 10.324 5.677 -14.416 1.00 93.06 83 MET A O 1
ATOM 637 N N . PRO A 1 84 ? 10.079 6.647 -12.403 1.00 95.38 84 PRO A N 1
ATOM 638 C CA . PRO A 1 84 ? 8.931 5.827 -12.034 1.00 95.38 84 PRO A CA 1
ATOM 639 C C . PRO A 1 84 ? 7.735 6.088 -12.969 1.00 95.38 84 PRO A C 1
ATOM 641 O O . PRO A 1 84 ? 7.376 7.251 -13.170 1.00 95.38 84 PRO A O 1
ATOM 644 N N . PRO A 1 85 ? 7.081 5.049 -13.519 1.00 96.00 85 PRO A N 1
ATOM 645 C CA . PRO A 1 85 ? 5.947 5.230 -14.426 1.00 96.00 85 PRO A CA 1
ATOM 646 C C . PRO A 1 85 ? 4.668 5.714 -13.728 1.00 96.00 85 PRO A C 1
ATOM 648 O O . PRO A 1 85 ? 3.823 6.337 -14.370 1.00 96.00 85 PRO A O 1
ATOM 651 N N . LEU A 1 86 ? 4.490 5.433 -12.431 1.00 95.94 86 LEU A N 1
ATOM 652 C CA . LEU A 1 86 ? 3.305 5.856 -11.684 1.00 95.94 86 LEU A CA 1
ATOM 653 C C . LEU A 1 86 ? 3.530 7.242 -11.072 1.00 95.94 86 LEU A C 1
ATOM 655 O O . LEU A 1 86 ? 4.294 7.398 -10.119 1.00 95.94 86 LEU A O 1
ATOM 659 N N . ASN A 1 87 ? 2.828 8.244 -11.602 1.00 91.69 87 ASN A N 1
ATOM 660 C CA . ASN A 1 87 ? 2.888 9.615 -11.106 1.00 91.69 87 ASN A CA 1
ATOM 661 C C . ASN A 1 87 ? 1.973 9.808 -9.883 1.00 91.69 87 ASN A C 1
ATOM 663 O O . ASN A 1 87 ? 0.750 9.794 -10.008 1.00 91.69 87 ASN A O 1
ATOM 667 N N . LEU A 1 88 ? 2.569 10.058 -8.715 1.00 92.75 88 LEU A N 1
ATOM 668 C CA . LEU A 1 88 ? 1.848 10.264 -7.452 1.00 92.75 88 LEU A CA 1
ATOM 669 C C . LEU A 1 88 ? 0.994 11.543 -7.408 1.00 92.75 88 LEU A C 1
ATOM 671 O O . LEU A 1 88 ? 0.083 11.630 -6.584 1.00 92.75 88 LEU A O 1
ATOM 675 N N . ALA A 1 89 ? 1.266 12.519 -8.279 1.00 88.06 89 ALA A N 1
ATOM 676 C CA . ALA A 1 89 ? 0.471 13.741 -8.399 1.00 88.06 89 ALA A CA 1
ATOM 677 C C . ALA A 1 89 ? -0.816 13.530 -9.217 1.00 88.06 89 ALA A C 1
ATOM 679 O O . ALA A 1 89 ? -1.759 14.305 -9.100 1.00 88.06 89 ALA A O 1
ATOM 680 N N . VAL A 1 90 ? -0.878 12.475 -10.039 1.00 86.12 90 VAL A N 1
ATOM 681 C CA . VAL A 1 90 ? -2.050 12.146 -10.864 1.00 86.12 90 VAL A CA 1
ATOM 682 C C . VAL A 1 90 ? -2.706 10.896 -10.288 1.00 86.12 90 VAL A C 1
ATOM 684 O O . VAL A 1 90 ? -2.492 9.777 -10.755 1.00 86.12 90 VAL A O 1
ATOM 687 N N . ARG A 1 91 ? -3.481 11.087 -9.218 1.00 88.00 91 ARG A N 1
ATOM 688 C CA . ARG A 1 91 ? -4.134 9.994 -8.485 1.00 88.00 91 ARG A CA 1
ATOM 689 C C . ARG A 1 91 ? -5.516 9.693 -9.072 1.00 88.00 91 ARG A C 1
ATOM 691 O O . ARG A 1 91 ? -6.308 10.620 -9.237 1.00 88.00 91 ARG A O 1
ATOM 698 N N . PRO A 1 92 ? -5.856 8.420 -9.342 1.00 91.06 92 PRO A N 1
ATOM 699 C CA . PRO A 1 92 ? -7.218 8.048 -9.714 1.00 91.06 92 PRO A CA 1
ATOM 700 C C . PRO A 1 92 ? -8.200 8.398 -8.595 1.00 91.06 92 PRO A C 1
ATOM 702 O O . PRO A 1 92 ? -7.968 8.012 -7.452 1.00 91.06 92 PRO A O 1
ATOM 705 N N . SER A 1 93 ? -9.324 9.047 -8.911 1.00 92.25 93 SER A N 1
ATOM 706 C CA . SER A 1 93 ? -10.358 9.419 -7.923 1.00 92.25 93 SER A CA 1
ATOM 707 C C . SER A 1 93 ? -10.873 8.234 -7.096 1.00 92.25 93 SER A C 1
ATOM 709 O O . SER A 1 93 ? -11.302 8.418 -5.959 1.00 92.25 93 SER A O 1
ATOM 711 N N . ALA A 1 94 ? -10.742 7.015 -7.631 1.00 95.56 94 ALA A N 1
ATOM 712 C CA . ALA A 1 94 ? -11.069 5.756 -6.970 1.00 95.56 94 ALA A CA 1
ATOM 713 C C . ALA A 1 94 ? -10.368 5.554 -5.610 1.00 95.56 94 ALA A C 1
ATOM 715 O O . ALA A 1 94 ? -10.817 4.733 -4.814 1.00 95.56 94 ALA A O 1
ATOM 716 N N . TRP A 1 95 ? -9.297 6.300 -5.300 1.00 97.00 95 TRP A N 1
ATOM 717 C CA . TRP A 1 95 ? -8.679 6.260 -3.971 1.00 97.00 95 TRP A CA 1
ATOM 718 C C . TRP A 1 95 ? -9.635 6.747 -2.871 1.00 97.00 95 TRP A C 1
ATOM 720 O O . TRP A 1 95 ? -9.643 6.178 -1.781 1.00 97.00 95 TRP A O 1
ATOM 730 N N . ARG A 1 96 ? -10.495 7.733 -3.161 1.00 97.00 96 ARG A N 1
ATOM 731 C CA . ARG A 1 96 ? -11.505 8.229 -2.211 1.00 97.00 96 ARG A CA 1
ATOM 732 C C . ARG A 1 96 ? -12.612 7.199 -1.994 1.00 97.00 96 ARG A C 1
ATOM 734 O O . ARG A 1 96 ? -13.107 7.045 -0.882 1.00 97.00 96 ARG A O 1
ATOM 741 N N . ASP A 1 97 ? -12.964 6.444 -3.031 1.00 95.81 97 ASP A N 1
ATOM 742 C CA . ASP A 1 97 ? -13.928 5.345 -2.917 1.00 95.81 97 ASP A CA 1
ATOM 743 C C . ASP A 1 97 ? -13.353 4.183 -2.102 1.00 95.81 97 ASP A C 1
ATOM 745 O O . ASP A 1 97 ? -14.033 3.651 -1.224 1.00 95.81 97 ASP A O 1
ATOM 749 N N . ALA A 1 98 ? -12.074 3.849 -2.313 1.00 97.69 98 ALA A N 1
ATOM 750 C CA . ALA A 1 98 ? -11.358 2.885 -1.484 1.00 97.69 98 ALA A CA 1
ATOM 751 C C . ALA A 1 98 ? -11.301 3.334 -0.014 1.00 97.69 98 ALA A C 1
ATOM 753 O O . ALA A 1 98 ? -11.541 2.517 0.871 1.00 97.69 98 ALA A O 1
ATOM 754 N N . LEU A 1 99 ? -11.056 4.624 0.255 1.00 98.12 99 LEU A N 1
ATOM 755 C CA . LEU A 1 99 ? -11.090 5.188 1.608 1.00 98.12 99 LEU A CA 1
ATOM 756 C C . LEU A 1 99 ? -12.463 4.998 2.260 1.00 98.12 99 LEU A C 1
ATOM 758 O O . LEU A 1 99 ? -12.555 4.447 3.354 1.00 98.12 99 LEU A O 1
ATOM 762 N N . ARG A 1 100 ? -13.538 5.397 1.572 1.00 95.88 100 ARG A N 1
ATOM 763 C CA . ARG A 1 100 ? -14.913 5.253 2.076 1.00 95.88 100 ARG A CA 1
ATOM 764 C C . ARG A 1 100 ? -15.280 3.789 2.316 1.00 95.88 100 ARG A C 1
ATOM 766 O O . ARG A 1 100 ? -15.966 3.495 3.291 1.00 95.88 100 ARG A O 1
ATOM 773 N N . GLN A 1 101 ? -14.819 2.870 1.466 1.00 95.75 101 GLN A N 1
ATOM 774 C CA . GLN A 1 101 ? -15.005 1.436 1.690 1.00 95.75 101 GLN A CA 1
ATOM 775 C C . GLN A 1 101 ? -14.247 0.964 2.933 1.00 95.75 101 GLN A C 1
ATOM 777 O O . GLN A 1 101 ? -14.835 0.287 3.768 1.00 95.75 101 GLN A O 1
ATOM 782 N N . ILE A 1 102 ? -12.975 1.347 3.086 1.00 97.50 102 ILE A N 1
ATOM 783 C CA . ILE A 1 102 ? -12.162 0.983 4.253 1.00 97.50 102 ILE A CA 1
ATOM 784 C C . ILE A 1 102 ? -12.827 1.460 5.547 1.00 97.50 102 ILE A C 1
ATOM 786 O O . ILE A 1 102 ? -12.965 0.672 6.477 1.00 97.50 102 ILE A O 1
ATOM 790 N N . ILE A 1 103 ? -13.291 2.712 5.593 1.00 96.00 103 ILE A N 1
ATOM 791 C CA . ILE A 1 103 ? -13.963 3.279 6.772 1.00 96.00 103 ILE A CA 1
ATOM 792 C C . ILE A 1 103 ? -15.212 2.463 7.136 1.00 96.00 103 ILE A C 1
ATOM 794 O O . ILE A 1 103 ? -15.370 2.083 8.291 1.00 96.00 103 ILE A O 1
ATOM 798 N N . ARG A 1 104 ? -16.061 2.117 6.158 1.00 93.50 104 ARG A N 1
ATOM 799 C CA . ARG A 1 104 ? -17.273 1.306 6.393 1.00 93.50 104 ARG A CA 1
ATOM 800 C C . ARG A 1 104 ? -16.977 -0.098 6.918 1.00 93.50 104 ARG A C 1
ATOM 802 O O . ARG A 1 104 ? -17.770 -0.635 7.684 1.00 93.50 104 ARG A O 1
ATOM 809 N N . GLU A 1 105 ? -15.877 -0.708 6.482 1.00 93.94 105 GLU A N 1
ATOM 810 C CA . GLU A 1 105 ? -15.457 -2.018 6.994 1.00 93.94 105 GLU A CA 1
ATOM 811 C C . GLU A 1 105 ? -14.948 -1.927 8.440 1.00 93.94 105 GLU A C 1
ATOM 813 O O . GLU A 1 105 ? -15.153 -2.858 9.214 1.00 93.94 105 GLU A O 1
ATOM 818 N N . LEU A 1 106 ? -14.316 -0.809 8.813 1.00 92.75 106 LEU A N 1
ATOM 819 C CA . LEU A 1 106 ? -13.772 -0.578 10.155 1.00 92.75 106 LEU A CA 1
ATOM 820 C C . LEU A 1 106 ? -14.817 -0.142 11.186 1.00 92.75 106 LEU A C 1
ATOM 822 O O . LEU A 1 106 ? -14.639 -0.412 12.370 1.00 92.75 106 LEU A O 1
ATOM 826 N N . ASP A 1 107 ? -15.889 0.522 10.750 1.00 78.50 107 ASP A N 1
ATOM 827 C CA . ASP A 1 107 ? -16.885 1.191 11.603 1.00 78.50 107 ASP A CA 1
ATOM 828 C C . ASP A 1 107 ? -17.456 0.298 12.724 1.00 78.50 107 ASP A C 1
ATOM 830 O O . ASP A 1 107 ? -17.733 0.751 13.831 1.00 78.50 107 ASP A O 1
ATOM 834 N N . LYS A 1 108 ? -17.559 -1.013 12.481 1.00 73.38 108 LYS A N 1
ATOM 835 C CA . LYS A 1 108 ? -18.143 -1.964 13.440 1.00 73.38 108 LYS A CA 1
ATOM 836 C C . LYS A 1 108 ? -17.302 -2.162 14.703 1.00 73.38 108 LYS A C 1
ATOM 838 O O . LYS A 1 108 ? -17.874 -2.359 15.771 1.00 73.38 108 LYS A O 1
ATOM 843 N N . ASP A 1 109 ? -15.979 -2.092 14.575 1.00 78.56 109 ASP A N 1
ATOM 844 C CA . ASP A 1 109 ? -15.025 -2.507 15.613 1.00 78.56 109 ASP A CA 1
ATOM 845 C C . ASP A 1 109 ? -13.954 -1.434 15.895 1.00 78.56 109 ASP A C 1
ATOM 847 O O . ASP A 1 109 ? -12.976 -1.678 16.606 1.00 78.56 109 ASP A O 1
ATOM 851 N N . ALA A 1 110 ? -14.131 -0.221 15.360 1.00 82.62 110 ALA A N 1
ATOM 852 C CA . ALA A 1 110 ? -13.168 0.860 15.506 1.00 82.62 110 ALA A CA 1
ATOM 853 C C . ALA A 1 110 ? -12.980 1.278 16.986 1.00 82.62 110 ALA A C 1
ATOM 855 O O . ALA A 1 110 ? -13.960 1.621 17.674 1.00 82.62 110 ALA A O 1
ATOM 856 N N . PRO A 1 111 ? -11.723 1.327 17.480 1.00 85.56 111 PRO A N 1
ATOM 857 C CA . PRO A 1 111 ? -11.404 1.869 18.796 1.00 85.56 111 PRO A CA 1
ATOM 858 C C . PRO A 1 111 ? -11.882 3.315 18.938 1.00 85.56 111 PRO A C 1
ATOM 860 O O . PRO A 1 111 ? -11.866 4.075 17.971 1.00 85.56 111 PRO A O 1
ATOM 863 N N . GLU A 1 112 ? -12.238 3.730 20.156 1.00 83.19 112 GLU A N 1
ATOM 864 C CA . GLU A 1 112 ? -12.737 5.088 20.433 1.00 83.19 112 GLU A CA 1
ATOM 865 C C . GLU A 1 112 ? -11.802 6.183 19.896 1.00 83.19 112 GLU A C 1
ATOM 867 O O . GLU A 1 112 ? -12.265 7.135 19.274 1.00 83.19 112 GLU A O 1
ATOM 872 N N . GLY A 1 113 ? -10.484 5.994 20.035 1.00 83.56 113 GLY A N 1
ATOM 873 C CA . GLY A 1 113 ? -9.479 6.934 19.529 1.00 83.56 113 GLY A CA 1
ATOM 874 C C . GLY A 1 113 ? -9.434 7.079 18.003 1.00 83.56 113 GLY A C 1
ATOM 875 O O . GLY A 1 113 ? -8.899 8.070 17.520 1.00 83.56 113 GLY A O 1
ATOM 876 N N . ALA A 1 114 ? -9.995 6.131 17.246 1.00 88.94 114 ALA A N 1
ATOM 877 C CA . ALA A 1 114 ? -10.069 6.186 15.786 1.00 88.94 114 ALA A CA 1
ATOM 878 C C . ALA A 1 114 ? -11.406 6.747 15.272 1.00 88.94 114 ALA A C 1
ATOM 880 O O . ALA A 1 114 ? -11.447 7.265 14.158 1.00 88.94 114 ALA A O 1
ATOM 881 N N . ARG A 1 115 ? -12.490 6.669 16.060 1.00 90.56 115 ARG A N 1
ATOM 882 C CA . ARG A 1 115 ? -13.850 7.020 15.603 1.00 90.56 115 ARG A CA 1
ATOM 883 C C . ARG A 1 115 ? -13.956 8.455 15.107 1.00 90.56 115 ARG A C 1
ATOM 885 O O . ARG A 1 115 ? -14.443 8.665 14.007 1.00 90.56 115 ARG A O 1
ATOM 892 N N . ASN A 1 116 ? -13.412 9.414 15.856 1.00 90.88 116 ASN A N 1
ATOM 893 C CA . ASN A 1 116 ? -13.464 10.826 15.465 1.00 90.88 116 ASN A CA 1
ATOM 894 C C . ASN A 1 116 ? -12.813 11.070 14.093 1.00 90.88 116 ASN A C 1
ATOM 896 O O . ASN A 1 116 ? -13.365 11.804 13.278 1.00 90.88 116 ASN A O 1
ATOM 900 N N . SER A 1 117 ? -11.669 10.434 13.822 1.00 93.75 117 SER A N 1
ATOM 901 C CA . SER A 1 117 ? -10.986 10.554 12.530 1.00 93.75 117 SER A CA 1
ATOM 902 C C . SER A 1 117 ? -11.733 9.827 11.413 1.00 93.75 117 SER A C 1
ATOM 904 O O . SER A 1 117 ? -11.804 10.337 10.299 1.00 93.75 117 SER A O 1
ATOM 906 N N . LEU A 1 118 ? -12.329 8.663 11.693 1.00 94.75 118 LEU A N 1
ATOM 907 C CA . LEU A 1 118 ? -13.167 7.945 10.726 1.00 94.75 118 LEU A CA 1
ATOM 908 C C . LEU A 1 118 ? -14.414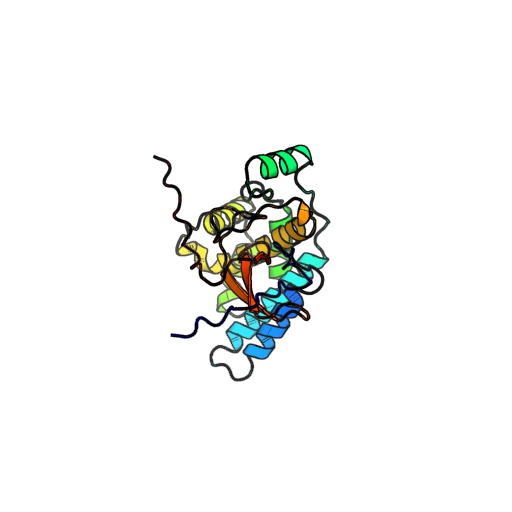 8.759 10.347 1.00 94.75 118 LEU A C 1
ATOM 910 O O . LEU A 1 118 ? -14.704 8.896 9.158 1.00 94.75 118 LEU A O 1
ATOM 914 N N . ASP A 1 119 ? -15.095 9.351 11.329 1.00 93.50 119 ASP A N 1
ATOM 915 C CA . ASP A 1 119 ? -16.260 10.218 11.123 1.00 93.50 119 ASP A CA 1
ATOM 916 C C . ASP A 1 119 ? -15.885 11.479 10.337 1.00 93.50 119 ASP A C 1
ATOM 918 O O . ASP A 1 119 ? -16.564 11.837 9.369 1.00 93.50 119 ASP A O 1
ATOM 922 N N . ALA A 1 120 ? -14.773 12.128 10.705 1.00 94.31 120 ALA A N 1
ATOM 923 C CA . ALA A 1 120 ? -14.261 13.297 9.998 1.00 94.31 120 ALA A CA 1
ATOM 924 C C . ALA A 1 120 ? -13.957 12.971 8.529 1.00 94.31 120 ALA A C 1
ATOM 926 O O . ALA A 1 120 ? -14.407 13.682 7.632 1.00 94.31 120 ALA A O 1
ATOM 927 N N . LEU A 1 121 ? -13.257 11.863 8.268 1.00 96.38 121 LEU A N 1
ATOM 928 C CA . LEU A 1 121 ? -12.934 11.407 6.914 1.00 96.38 121 LEU A CA 1
ATOM 929 C C . LEU A 1 121 ? -14.169 11.005 6.102 1.00 96.38 121 LEU A C 1
ATOM 931 O O . LEU A 1 121 ? -14.178 11.171 4.883 1.00 96.38 121 LEU A O 1
ATOM 935 N N . LEU A 1 122 ? -15.211 10.473 6.744 1.00 94.56 122 LEU A N 1
ATOM 936 C CA . LEU A 1 122 ? -16.452 10.108 6.064 1.00 94.56 122 LEU A CA 1
ATOM 937 C C . LEU A 1 122 ? -17.278 11.343 5.673 1.00 94.56 122 LEU A C 1
ATOM 939 O O . LEU A 1 122 ? -17.916 11.336 4.618 1.00 94.56 122 LEU A O 1
ATOM 943 N N . ALA A 1 123 ? -17.251 12.390 6.502 1.00 95.06 123 ALA A N 1
ATOM 944 C CA . ALA A 1 123 ? -17.918 13.670 6.254 1.00 95.06 123 ALA A CA 1
ATOM 945 C C . ALA A 1 123 ? -17.108 14.632 5.361 1.00 95.06 123 ALA A C 1
ATOM 947 O O . ALA A 1 123 ? -17.645 15.643 4.906 1.00 95.06 123 ALA A O 1
ATOM 948 N N . ALA A 1 124 ? -15.832 14.324 5.122 1.00 96.12 124 ALA A N 1
ATOM 949 C CA . ALA A 1 124 ? -14.900 15.118 4.338 1.00 96.12 124 ALA A CA 1
ATOM 950 C C . ALA A 1 124 ? -15.376 15.386 2.905 1.00 96.12 124 ALA A C 1
ATOM 952 O O . ALA A 1 124 ? -15.857 14.485 2.209 1.00 96.12 124 ALA A O 1
ATOM 953 N N . ASP A 1 125 ? -15.129 16.605 2.425 1.00 96.44 125 ASP A N 1
ATOM 954 C CA . ASP A 1 125 ? -15.166 16.878 0.995 1.00 96.44 125 ASP A CA 1
ATOM 955 C C . ASP A 1 125 ? -13.893 16.382 0.290 1.00 96.44 125 ASP A C 1
ATOM 957 O O . ASP A 1 125 ? -12.855 16.095 0.893 1.00 96.44 125 ASP A O 1
ATOM 961 N N . ASP A 1 126 ? -13.982 16.273 -1.031 1.00 95.94 126 ASP A N 1
ATOM 962 C CA . ASP A 1 126 ? -12.888 15.777 -1.857 1.00 95.94 126 ASP A CA 1
ATOM 963 C C . ASP A 1 126 ? -11.641 16.683 -1.809 1.00 95.94 126 ASP A C 1
ATOM 965 O O . ASP A 1 126 ? -10.527 16.197 -2.006 1.00 95.94 126 ASP A O 1
ATOM 969 N N . THR A 1 127 ? -11.807 17.980 -1.527 1.00 95.62 127 THR A N 1
ATOM 970 C CA . THR A 1 127 ? -10.708 18.951 -1.447 1.00 95.62 127 THR A CA 1
ATOM 971 C C . THR A 1 127 ? -9.856 18.727 -0.204 1.00 95.62 127 THR A C 1
ATOM 973 O O . THR A 1 127 ? -8.628 18.696 -0.302 1.00 95.62 127 THR A O 1
ATOM 976 N N . TRP A 1 128 ? -10.474 18.534 0.960 1.00 95.81 128 TRP A N 1
ATOM 977 C CA . TRP A 1 128 ? -9.741 18.234 2.186 1.00 95.81 128 TRP A CA 1
ATOM 978 C C . TRP A 1 128 ? -9.082 16.853 2.115 1.00 95.81 128 TRP A C 1
ATOM 980 O O . TRP A 1 128 ? -7.915 16.716 2.480 1.00 95.81 128 TRP A O 1
ATOM 990 N N . LEU A 1 129 ? -9.765 15.856 1.541 1.00 97.00 129 LEU A N 1
ATOM 991 C CA . LEU A 1 129 ? -9.168 14.543 1.281 1.00 97.00 129 LEU A CA 1
ATOM 992 C C . LEU A 1 129 ? -7.911 14.646 0.402 1.00 97.00 129 LEU A C 1
ATOM 994 O O . LEU A 1 129 ? -6.883 14.045 0.720 1.00 97.00 129 LEU A O 1
ATOM 998 N N . ASP A 1 130 ? -7.958 15.428 -0.678 1.00 95.75 130 ASP A N 1
ATOM 999 C CA . ASP A 1 130 ? -6.787 15.643 -1.531 1.00 95.75 130 ASP A CA 1
ATOM 1000 C C . ASP A 1 130 ? -5.647 16.355 -0.796 1.00 95.75 130 ASP A C 1
ATOM 1002 O O . ASP A 1 130 ? -4.500 15.933 -0.953 1.00 95.75 130 ASP A O 1
ATOM 1006 N N . LYS A 1 131 ? -5.948 17.349 0.057 1.00 95.31 131 LYS A N 1
ATOM 1007 C CA . LYS A 1 131 ? -4.946 18.013 0.914 1.00 95.31 131 LYS A CA 1
ATOM 1008 C C . LYS A 1 131 ? -4.220 16.994 1.797 1.00 95.31 131 LYS A C 1
ATOM 1010 O O . LYS A 1 131 ? -2.993 17.010 1.856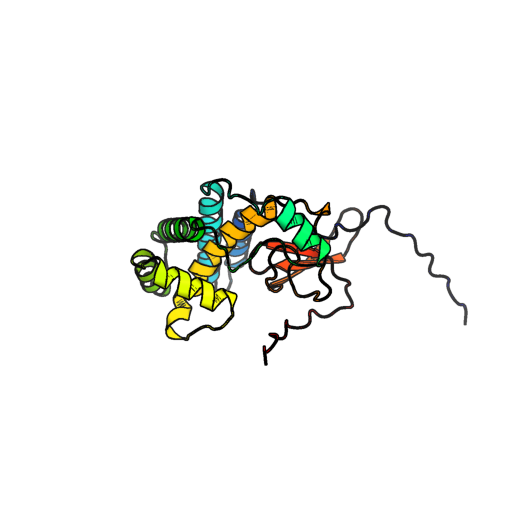 1.00 95.31 131 LYS A O 1
ATOM 1015 N N . LEU A 1 132 ? -4.955 16.095 2.456 1.00 96.69 132 LEU A N 1
ATOM 1016 C CA . LEU A 1 132 ? -4.367 15.050 3.304 1.00 96.69 132 LEU A CA 1
ATOM 1017 C C . LEU A 1 132 ? -3.480 14.093 2.497 1.00 96.69 132 LEU A C 1
ATOM 1019 O O . LEU A 1 132 ? -2.393 13.722 2.941 1.00 96.69 132 LEU A O 1
ATOM 1023 N N . ALA A 1 133 ? -3.927 13.703 1.300 1.00 96.62 133 ALA A N 1
ATOM 1024 C CA . ALA A 1 133 ? -3.143 12.855 0.409 1.00 96.62 133 ALA A CA 1
ATOM 1025 C C . ALA A 1 133 ? -1.853 13.551 -0.056 1.00 96.62 133 ALA A C 1
ATOM 1027 O O . ALA A 1 133 ? -0.800 12.916 -0.080 1.00 96.62 133 ALA A O 1
ATOM 1028 N N . ASP A 1 134 ? -1.910 14.841 -0.3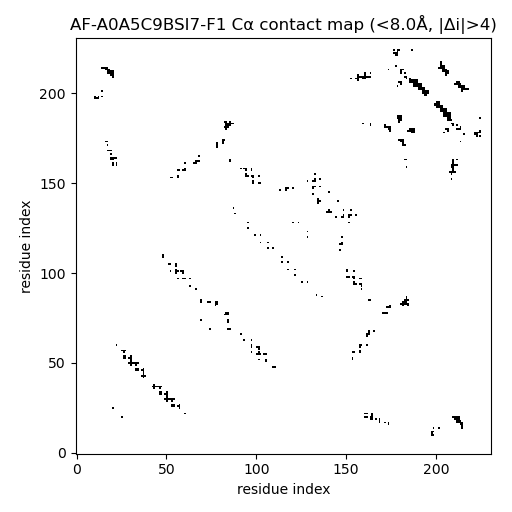89 1.00 95.25 134 ASP A N 1
ATOM 1029 C CA . ASP A 1 134 ? -0.728 15.617 -0.770 1.00 95.25 134 ASP A CA 1
ATOM 1030 C C . ASP A 1 134 ? 0.256 15.758 0.392 1.00 95.25 134 ASP A C 1
ATOM 1032 O O . ASP A 1 134 ? 1.431 15.442 0.215 1.00 95.25 134 ASP A O 1
ATOM 1036 N N . ALA A 1 135 ? -0.221 16.131 1.585 1.00 94.31 135 ALA A N 1
ATOM 1037 C CA . ALA A 1 135 ? 0.595 16.238 2.797 1.00 94.31 135 ALA A CA 1
ATOM 1038 C C . ALA A 1 135 ? 1.312 14.919 3.132 1.00 94.31 135 ALA A C 1
ATOM 1040 O O . ALA A 1 135 ? 2.502 14.895 3.452 1.00 94.31 135 ALA A O 1
ATOM 1041 N N . LEU A 1 136 ? 0.607 13.792 3.003 1.00 94.75 136 LEU A N 1
ATOM 1042 C CA . LEU A 1 136 ? 1.182 12.470 3.225 1.00 94.75 136 LEU A CA 1
ATOM 1043 C C . LEU A 1 136 ? 2.283 12.133 2.210 1.00 94.75 136 LEU A C 1
ATOM 1045 O O . LEU A 1 136 ? 3.316 11.576 2.583 1.00 94.75 136 LEU A O 1
ATOM 1049 N N . LEU A 1 137 ? 2.054 12.419 0.926 1.00 93.38 137 LEU A N 1
ATOM 1050 C CA . LEU A 1 137 ? 2.968 12.042 -0.156 1.00 93.38 137 LEU A CA 1
ATOM 1051 C C . LEU A 1 137 ? 4.172 12.986 -0.274 1.00 93.38 137 LEU A C 1
ATOM 1053 O O . LEU A 1 137 ? 5.237 12.538 -0.701 1.00 93.38 137 LEU A O 1
ATOM 1057 N N . SER A 1 138 ? 4.031 14.255 0.121 1.00 91.69 138 SER A N 1
ATOM 1058 C CA . SER A 1 138 ? 5.145 15.204 0.245 1.00 91.69 138 SER A CA 1
ATOM 1059 C C . SER A 1 138 ? 5.948 15.001 1.535 1.00 91.69 138 SER A C 1
ATOM 1061 O O . SER A 1 138 ? 7.128 15.349 1.586 1.00 91.69 138 SER A O 1
ATOM 1063 N N . GLY A 1 139 ? 5.331 14.411 2.565 1.00 90.31 139 GLY A N 1
ATOM 1064 C CA . GLY A 1 139 ? 5.893 14.290 3.911 1.00 90.31 139 GLY A CA 1
ATOM 1065 C C . GLY A 1 139 ? 5.725 15.553 4.766 1.00 90.31 139 GLY A C 1
ATOM 1066 O O . GLY A 1 139 ? 6.267 15.617 5.870 1.00 90.31 139 GLY A O 1
ATOM 1067 N N . GLU A 1 140 ? 4.981 16.550 4.284 1.00 90.56 140 GLU A N 1
ATOM 1068 C CA . GLU A 1 140 ? 4.692 17.807 4.983 1.00 90.56 140 GLU A CA 1
ATOM 1069 C C . GLU A 1 140 ? 3.436 17.653 5.852 1.00 90.56 140 GLU A C 1
ATOM 1071 O O . GLU A 1 140 ? 2.351 18.120 5.518 1.00 90.56 140 GLU A O 1
ATOM 1076 N N . ILE A 1 141 ? 3.584 16.939 6.971 1.00 88.94 141 ILE A N 1
ATOM 1077 C CA . ILE A 1 141 ? 2.468 16.579 7.854 1.00 88.94 141 ILE A CA 1
ATOM 1078 C C . ILE A 1 141 ? 2.242 17.659 8.919 1.00 88.94 141 ILE A C 1
ATOM 1080 O O . ILE A 1 141 ? 3.106 17.917 9.761 1.00 88.94 141 ILE A O 1
ATOM 1084 N N . GLU A 1 142 ? 1.044 18.243 8.926 1.00 87.62 142 GLU A N 1
ATOM 1085 C CA . GLU A 1 142 ? 0.570 19.123 9.996 1.00 87.62 142 GLU A CA 1
ATOM 1086 C C . GLU A 1 142 ? 0.078 18.293 11.193 1.00 87.62 142 GLU A C 1
ATOM 1088 O O . GLU A 1 142 ? -0.606 17.284 11.034 1.00 87.62 142 GLU A O 1
ATOM 1093 N N . ALA A 1 143 ? 0.386 18.729 12.420 1.00 83.88 143 ALA A N 1
ATOM 1094 C CA . ALA A 1 143 ? 0.023 17.982 13.631 1.00 83.88 143 ALA A CA 1
ATOM 1095 C C . ALA A 1 143 ? -1.496 17.766 13.792 1.00 83.88 143 ALA A C 1
ATOM 1097 O O . ALA A 1 143 ? -1.903 16.787 14.411 1.00 83.88 143 ALA A O 1
ATOM 1098 N N . GLY A 1 144 ? -2.317 18.669 13.242 1.00 85.69 144 GLY A N 1
ATOM 1099 C CA . GLY A 1 144 ? -3.779 18.586 13.302 1.00 85.69 144 GLY A CA 1
ATOM 1100 C C . GLY A 1 144 ? -4.402 17.538 12.377 1.00 85.69 144 GLY A C 1
ATOM 1101 O O . GLY A 1 144 ? -5.531 17.145 12.629 1.00 85.69 144 GLY A O 1
ATOM 1102 N N . ASP A 1 145 ? -3.663 17.073 11.367 1.00 85.25 145 ASP A N 1
ATOM 1103 C CA . ASP A 1 145 ? -4.146 16.141 10.337 1.00 85.25 145 ASP A CA 1
ATOM 1104 C C . ASP A 1 145 ? -3.626 14.700 10.567 1.00 85.25 145 ASP A C 1
ATOM 1106 O O . ASP A 1 145 ? -3.956 13.768 9.835 1.00 85.25 145 ASP A O 1
ATOM 1110 N N . ALA A 1 146 ? -2.752 14.500 11.562 1.00 90.06 146 ALA A N 1
ATOM 1111 C CA . ALA A 1 146 ? -1.962 13.278 11.715 1.00 90.06 146 ALA A CA 1
ATOM 1112 C C . ALA A 1 146 ? -2.789 12.022 12.048 1.00 90.06 146 ALA A C 1
ATOM 1114 O O . ALA A 1 146 ? -2.346 10.909 11.751 1.00 90.06 146 ALA A O 1
ATOM 1115 N N . ALA A 1 147 ? -3.962 12.179 12.666 1.00 92.56 147 ALA A N 1
ATOM 1116 C CA . ALA A 1 147 ? -4.805 11.060 13.086 1.00 92.56 147 ALA A CA 1
ATOM 1117 C C . ALA A 1 147 ? -5.539 10.406 11.899 1.00 92.56 147 ALA A C 1
ATOM 1119 O O . ALA A 1 147 ? -5.812 9.206 11.907 1.00 92.56 147 ALA A O 1
ATOM 1120 N N . GLU A 1 148 ? -5.788 11.176 10.843 1.00 95.25 148 GLU A N 1
ATOM 1121 C CA . GLU A 1 148 ? -6.489 10.769 9.629 1.00 95.25 148 GLU A CA 1
ATOM 1122 C C . GLU A 1 148 ? -5.556 10.073 8.627 1.00 95.25 148 GLU A C 1
ATOM 1124 O O . GLU A 1 148 ? -5.973 9.197 7.858 1.00 95.25 148 GLU A O 1
ATOM 1129 N N . LEU A 1 149 ? -4.269 10.437 8.643 1.00 95.81 149 LEU A N 1
ATOM 1130 C CA . LEU A 1 149 ? -3.284 9.987 7.658 1.00 95.81 149 LEU A CA 1
ATOM 1131 C C . LEU A 1 149 ? -3.126 8.466 7.529 1.00 95.81 149 LEU A C 1
ATOM 1133 O O . LEU A 1 149 ? -2.951 8.017 6.395 1.00 95.81 149 LEU A O 1
ATOM 1137 N N . PRO A 1 150 ? -3.198 7.637 8.591 1.00 95.31 150 PRO A N 1
ATOM 1138 C CA . PRO A 1 150 ? -3.118 6.185 8.437 1.00 95.31 150 PRO A CA 1
ATOM 1139 C C . PRO A 1 150 ? -4.207 5.612 7.517 1.00 95.31 150 PRO A C 1
ATOM 1141 O O . PRO A 1 150 ? -3.936 4.698 6.737 1.00 95.31 150 PRO A O 1
ATOM 1144 N N . PHE A 1 151 ? -5.419 6.172 7.552 1.00 97.38 151 PHE A N 1
ATOM 1145 C CA . PHE A 1 151 ? -6.539 5.725 6.718 1.00 97.38 151 PHE A CA 1
ATOM 1146 C C . PHE A 1 151 ? -6.394 6.211 5.275 1.00 97.38 151 PHE A C 1
ATOM 1148 O O . PHE A 1 151 ? -6.602 5.440 4.334 1.00 97.38 151 PHE A O 1
ATOM 1155 N N . VAL A 1 152 ? -5.951 7.459 5.091 1.00 97.94 152 VAL A N 1
ATOM 1156 C CA . VAL A 1 152 ? -5.611 8.014 3.770 1.00 97.94 152 VAL A CA 1
ATOM 1157 C C . VAL A 1 152 ? -4.486 7.201 3.123 1.00 97.94 152 VAL A C 1
ATOM 1159 O O . VAL A 1 152 ? -4.606 6.777 1.972 1.00 97.94 152 VAL A O 1
ATOM 1162 N N . ALA A 1 153 ? -3.428 6.892 3.877 1.00 98.06 153 ALA A N 1
ATOM 1163 C CA . ALA A 1 153 ? -2.333 6.037 3.433 1.00 98.06 153 ALA A CA 1
ATOM 1164 C C . ALA A 1 153 ? -2.838 4.653 3.020 1.00 98.06 153 ALA A C 1
ATOM 1166 O O . ALA A 1 153 ? -2.464 4.154 1.958 1.00 98.06 153 ALA A O 1
ATOM 1167 N N . ALA A 1 154 ? -3.719 4.049 3.820 1.00 98.56 154 ALA A N 1
ATOM 1168 C CA . ALA A 1 154 ? -4.270 2.736 3.529 1.00 98.56 154 ALA A CA 1
ATOM 1169 C C . ALA A 1 154 ? -5.057 2.709 2.208 1.00 98.56 154 ALA A C 1
ATOM 1171 O O . ALA A 1 154 ? -4.909 1.767 1.424 1.00 98.56 154 ALA A O 1
ATOM 1172 N N . ALA A 1 155 ? -5.842 3.751 1.931 1.00 98.50 155 ALA A N 1
ATOM 1173 C CA . ALA A 1 155 ? -6.597 3.890 0.689 1.00 98.50 155 ALA A CA 1
ATOM 1174 C C . ALA A 1 155 ? -5.691 4.105 -0.535 1.00 98.50 155 ALA A C 1
ATOM 1176 O O . ALA A 1 155 ? -5.867 3.458 -1.571 1.00 98.50 155 ALA A O 1
ATOM 1177 N N . LEU A 1 156 ? -4.671 4.960 -0.411 1.00 98.44 156 LEU A N 1
ATOM 1178 C CA . LEU A 1 156 ? -3.683 5.170 -1.471 1.00 98.44 156 LEU A CA 1
ATOM 1179 C C . LEU A 1 156 ? -2.890 3.889 -1.757 1.00 98.44 156 LEU A C 1
ATOM 1181 O O . LEU A 1 156 ? -2.682 3.542 -2.920 1.00 98.44 156 LEU A O 1
ATOM 1185 N N . GLN A 1 157 ? -2.504 3.143 -0.719 1.00 98.62 157 GLN A N 1
ATOM 1186 C CA . GLN A 1 157 ? -1.840 1.850 -0.875 1.00 98.62 157 GLN A CA 1
ATOM 1187 C C . GLN A 1 157 ? -2.685 0.879 -1.703 1.00 98.62 157 GLN A C 1
ATOM 1189 O O . GLN A 1 157 ? -2.131 0.214 -2.574 1.00 98.62 157 GLN A O 1
ATOM 1194 N N . VAL A 1 158 ? -4.005 0.807 -1.499 1.00 98.62 158 VAL A N 1
ATOM 1195 C CA . VAL A 1 158 ? -4.896 -0.058 -2.298 1.00 98.62 158 VAL A CA 1
ATOM 1196 C C . VAL A 1 158 ? -4.803 0.280 -3.790 1.00 98.62 158 VAL A C 1
ATOM 1198 O O . VAL A 1 158 ? -4.531 -0.602 -4.608 1.00 98.62 158 VAL A O 1
ATOM 1201 N N . VAL A 1 159 ? -4.945 1.559 -4.140 1.00 98.31 159 VAL A N 1
ATOM 1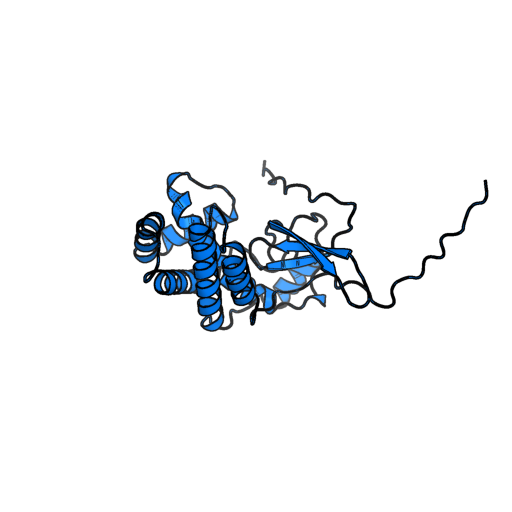202 C CA . VAL A 1 159 ? -4.918 2.027 -5.535 1.00 98.31 159 VAL A CA 1
ATOM 1203 C C . VAL A 1 159 ? -3.558 1.797 -6.187 1.00 98.31 159 VAL A C 1
ATOM 1205 O O . VAL A 1 159 ? -3.472 1.205 -7.263 1.00 98.31 159 VAL A O 1
ATOM 1208 N N . PHE A 1 160 ? -2.475 2.214 -5.530 1.00 98.44 160 PHE A N 1
ATOM 1209 C CA . PHE A 1 160 ? -1.133 2.084 -6.095 1.00 98.44 160 PHE A CA 1
ATOM 1210 C C . PHE A 1 160 ? -0.643 0.635 -6.138 1.00 98.44 160 PHE A C 1
ATOM 1212 O O . PHE A 1 160 ? 0.157 0.297 -7.008 1.00 98.44 160 PHE A O 1
ATOM 1219 N N . THR A 1 161 ? -1.151 -0.239 -5.266 1.00 98.62 161 THR A N 1
ATOM 1220 C CA . THR A 1 161 ? -0.917 -1.688 -5.357 1.00 98.62 161 THR A CA 1
ATOM 1221 C C . THR A 1 161 ? -1.566 -2.266 -6.610 1.00 98.62 161 THR A C 1
ATOM 1223 O O . THR A 1 161 ? -0.905 -3.000 -7.343 1.00 98.62 161 THR A O 1
ATOM 1226 N N . GLN A 1 162 ? -2.826 -1.914 -6.904 1.00 98.31 162 GLN A N 1
ATOM 1227 C CA . GLN A 1 162 ? -3.491 -2.386 -8.121 1.00 98.31 162 GLN A CA 1
ATOM 1228 C C . GLN A 1 162 ? -2.782 -1.864 -9.378 1.00 98.31 162 GLN A C 1
ATOM 1230 O O . GLN A 1 162 ? -2.515 -2.641 -10.291 1.00 98.31 162 GLN A O 1
ATOM 1235 N N . LEU A 1 163 ? -2.422 -0.577 -9.418 1.00 98.06 163 LEU A N 1
ATOM 1236 C CA . LEU A 1 163 ? -1.677 0.001 -10.540 1.00 98.06 163 LEU A CA 1
ATOM 1237 C C . LEU A 1 163 ? -0.327 -0.699 -10.743 1.00 98.06 163 LEU A C 1
ATOM 1239 O O . LEU A 1 163 ? -0.029 -1.137 -11.848 1.00 98.06 163 LEU A O 1
ATOM 1243 N N . ALA A 1 164 ? 0.470 -0.872 -9.684 1.00 98.31 164 ALA A N 1
ATOM 1244 C CA . ALA A 1 164 ? 1.768 -1.533 -9.800 1.00 98.31 164 ALA A CA 1
ATOM 1245 C C . ALA A 1 164 ? 1.649 -3.006 -10.215 1.00 98.31 164 ALA A C 1
ATOM 1247 O O . ALA A 1 164 ? 2.479 -3.479 -10.983 1.00 98.31 164 ALA A O 1
ATOM 1248 N N . SER A 1 165 ? 0.609 -3.720 -9.770 1.00 98.19 165 SER A N 1
ATOM 1249 C CA . SER A 1 165 ? 0.388 -5.125 -10.149 1.00 98.19 165 SER A CA 1
ATOM 1250 C C . SER A 1 165 ? 0.123 -5.344 -11.642 1.00 98.19 165 SER A C 1
ATOM 1252 O O . SER A 1 165 ? 0.288 -6.457 -12.128 1.00 98.19 165 SER A O 1
ATOM 1254 N N . GLN A 1 166 ? -0.289 -4.294 -12.362 1.00 97.50 166 GLN A N 1
ATOM 1255 C CA . GLN A 1 166 ? -0.597 -4.346 -13.793 1.00 97.50 166 GLN A CA 1
ATOM 1256 C C . GLN A 1 166 ? 0.611 -4.011 -14.684 1.00 97.50 166 GLN A C 1
ATOM 1258 O O . GLN A 1 166 ? 0.516 -4.130 -15.904 1.00 97.50 166 GLN A O 1
ATOM 1263 N N . LEU A 1 167 ? 1.726 -3.553 -14.105 1.00 97.31 167 LEU A N 1
ATOM 1264 C CA . LEU A 1 167 ? 2.938 -3.228 -14.857 1.00 97.31 167 LEU A CA 1
ATOM 1265 C C . LEU A 1 167 ? 3.638 -4.500 -15.356 1.00 97.31 167 LEU A C 1
ATOM 1267 O O . LEU A 1 167 ? 3.446 -5.593 -14.830 1.00 97.31 167 LEU A O 1
ATOM 1271 N N . ASP A 1 168 ? 4.513 -4.339 -16.346 1.00 95.44 168 ASP A N 1
ATOM 1272 C CA . ASP A 1 168 ? 5.443 -5.387 -16.758 1.00 95.44 168 ASP A CA 1
ATOM 1273 C C . ASP A 1 168 ? 6.790 -5.174 -16.057 1.00 95.44 168 ASP A C 1
ATOM 1275 O O . ASP A 1 168 ? 7.505 -4.209 -16.334 1.00 95.44 168 ASP A O 1
ATOM 1279 N N . ALA A 1 169 ? 7.148 -6.086 -15.149 1.00 95.12 169 ALA A N 1
ATOM 1280 C CA . ALA A 1 169 ? 8.400 -6.018 -14.397 1.00 95.12 169 ALA A CA 1
ATOM 1281 C C . ALA A 1 169 ? 9.648 -5.997 -15.300 1.00 95.12 169 ALA A C 1
ATOM 1283 O O . ALA A 1 169 ? 10.666 -5.434 -14.901 1.00 95.12 169 ALA A O 1
ATOM 1284 N N . SER A 1 170 ? 9.574 -6.569 -16.508 1.00 92.31 170 SER A N 1
ATOM 1285 C CA . SER A 1 170 ? 10.676 -6.569 -17.480 1.00 92.31 170 SER A CA 1
ATOM 1286 C C . SER A 1 170 ? 10.917 -5.200 -18.123 1.00 92.31 170 SER A C 1
ATOM 1288 O O . SER A 1 170 ? 12.014 -4.935 -18.613 1.00 92.31 170 SER A O 1
ATOM 1290 N N . GLN A 1 171 ? 9.915 -4.317 -18.090 1.00 91.88 171 GLN A N 1
ATOM 1291 C CA . GLN A 1 171 ? 9.986 -2.954 -18.626 1.00 91.88 171 GLN A CA 1
ATOM 1292 C C . GLN A 1 171 ? 10.399 -1.923 -17.570 1.00 91.88 171 GLN A C 1
ATOM 1294 O O . GLN A 1 171 ? 10.592 -0.750 -17.890 1.00 91.88 171 GLN A O 1
ATOM 1299 N N . LEU A 1 172 ? 10.543 -2.341 -16.311 1.00 94.06 172 LEU A N 1
ATOM 1300 C CA . LEU A 1 172 ? 10.948 -1.474 -15.215 1.00 94.06 172 LEU A CA 1
ATOM 1301 C C . LEU A 1 172 ? 12.461 -1.495 -15.014 1.00 94.06 172 LEU A C 1
ATOM 1303 O O . LEU A 1 172 ? 13.132 -2.512 -15.182 1.00 94.06 172 LEU A O 1
ATOM 1307 N N . GLN A 1 173 ? 12.995 -0.357 -14.581 1.00 91.31 173 GLN A N 1
ATOM 1308 C CA . GLN A 1 173 ? 14.410 -0.198 -14.274 1.00 91.31 173 GLN A CA 1
ATOM 1309 C C . GLN A 1 173 ? 14.585 0.205 -12.816 1.00 91.31 173 GLN A C 1
ATOM 1311 O O . GLN A 1 173 ? 13.845 1.033 -12.285 1.00 91.31 173 GLN A O 1
ATOM 1316 N N . LYS A 1 174 ? 15.583 -0.387 -12.155 1.00 89.69 174 LYS A N 1
ATOM 1317 C CA . LYS A 1 174 ? 15.995 0.076 -10.828 1.00 89.69 174 LYS A CA 1
ATOM 1318 C C . LYS A 1 174 ? 16.588 1.474 -10.958 1.00 89.69 174 LYS A C 1
ATOM 1320 O O . LYS A 1 174 ? 17.353 1.737 -11.879 1.00 89.69 174 LYS A O 1
ATOM 1325 N N . LEU A 1 175 ? 16.256 2.329 -10.001 1.00 88.50 175 LEU A N 1
ATOM 1326 C CA . LEU A 1 175 ? 16.770 3.689 -9.936 1.00 88.50 175 LEU A CA 1
ATOM 1327 C C . LEU A 1 175 ? 18.152 3.706 -9.274 1.00 88.50 175 LEU A C 1
ATOM 1329 O O . LEU A 1 175 ? 18.437 2.896 -8.381 1.00 88.50 175 LEU A O 1
ATOM 1333 N N . ASP A 1 176 ? 18.977 4.684 -9.649 1.00 85.50 176 ASP A N 1
ATOM 1334 C CA . ASP A 1 176 ? 20.265 4.947 -8.992 1.00 85.50 176 ASP A CA 1
ATOM 1335 C C . ASP A 1 176 ? 20.074 5.241 -7.497 1.00 85.50 176 ASP A C 1
ATOM 1337 O O . ASP A 1 176 ? 20.843 4.800 -6.639 1.00 85.50 176 ASP A O 1
ATOM 1341 N N . ALA A 1 177 ? 18.983 5.934 -7.163 1.00 86.62 177 ALA A N 1
ATOM 1342 C CA . ALA A 1 177 ? 18.529 6.111 -5.795 1.00 86.62 177 ALA A CA 1
ATOM 1343 C C . ALA A 1 177 ? 17.932 4.797 -5.258 1.00 86.62 177 ALA A C 1
ATOM 1345 O O . ALA A 1 177 ? 16.721 4.598 -5.256 1.00 86.62 177 ALA A O 1
ATOM 1346 N N . HIS A 1 178 ? 18.784 3.898 -4.756 1.00 86.12 178 HIS A N 1
ATOM 1347 C CA . HIS A 1 178 ? 18.375 2.554 -4.326 1.00 86.12 178 HIS A CA 1
ATOM 1348 C C . HIS A 1 178 ? 17.245 2.513 -3.288 1.00 86.12 178 HIS A C 1
ATOM 1350 O O . HIS A 1 178 ? 16.564 1.501 -3.207 1.00 86.12 178 HIS A O 1
ATOM 1356 N N . GLY A 1 179 ? 17.051 3.564 -2.484 1.00 91.50 179 GLY A N 1
ATOM 1357 C CA . GLY A 1 179 ? 15.970 3.649 -1.494 1.00 91.50 179 GLY A CA 1
ATOM 1358 C C . GLY A 1 179 ? 14.594 3.996 -2.073 1.00 91.50 179 GLY A C 1
ATOM 1359 O O . GLY A 1 179 ? 13.633 4.077 -1.311 1.00 91.50 179 GLY A O 1
ATOM 1360 N N . VAL A 1 180 ? 14.498 4.206 -3.388 1.00 95.00 180 VAL A N 1
ATOM 1361 C CA . VAL A 1 180 ? 13.311 4.709 -4.081 1.00 95.00 180 VAL A CA 1
ATOM 1362 C C . VAL A 1 180 ? 12.695 3.610 -4.943 1.00 95.00 180 VAL A C 1
ATOM 1364 O O . VAL A 1 180 ? 13.390 2.916 -5.686 1.00 95.00 180 VAL A O 1
ATOM 1367 N N . CYS A 1 181 ? 11.376 3.454 -4.846 1.00 97.50 181 CYS A N 1
ATOM 1368 C CA . CYS A 1 181 ? 10.639 2.442 -5.587 1.00 97.50 181 CYS A CA 1
ATOM 1369 C C . CYS A 1 181 ? 10.676 2.706 -7.106 1.00 97.50 181 CYS A C 1
ATOM 1371 O O . CYS A 1 181 ? 10.304 3.803 -7.531 1.00 97.50 181 CYS A O 1
ATOM 1373 N N . PRO A 1 182 ? 11.009 1.698 -7.936 1.00 97.06 182 PRO A N 1
ATOM 1374 C CA . PRO A 1 182 ? 11.047 1.850 -9.392 1.00 97.06 182 PRO A CA 1
ATOM 1375 C C . PRO A 1 182 ? 9.662 2.009 -10.039 1.00 97.06 182 PRO A C 1
ATOM 1377 O O . PRO A 1 182 ? 9.578 2.459 -11.174 1.00 97.06 182 PRO A O 1
ATOM 1380 N N . CYS A 1 183 ? 8.571 1.663 -9.344 1.00 97.69 183 CYS A N 1
ATOM 1381 C CA . CYS A 1 183 ? 7.209 1.792 -9.875 1.00 97.69 183 CYS A CA 1
ATOM 1382 C C . CYS A 1 183 ? 6.607 3.177 -9.629 1.00 97.69 183 CYS A C 1
ATOM 1384 O O . CYS A 1 183 ? 6.022 3.764 -10.533 1.00 97.69 183 CYS A O 1
ATOM 1386 N N . CYS A 1 184 ? 6.712 3.687 -8.398 1.00 97.12 184 CYS A N 1
ATOM 1387 C CA . CYS A 1 184 ? 5.961 4.870 -7.963 1.00 97.12 184 CYS A CA 1
ATOM 1388 C C . CYS A 1 184 ? 6.808 5.961 -7.301 1.00 97.12 184 CYS A C 1
ATOM 1390 O O . CYS A 1 184 ? 6.263 6.963 -6.859 1.00 97.12 184 CYS A O 1
ATOM 1392 N N . GLY A 1 185 ? 8.125 5.773 -7.172 1.00 96.00 185 GLY A N 1
ATOM 1393 C CA . GLY A 1 185 ? 9.007 6.786 -6.588 1.00 96.00 185 GLY A CA 1
ATOM 1394 C C . GLY A 1 185 ? 8.904 6.950 -5.066 1.00 96.00 185 GLY A C 1
ATOM 1395 O O . GLY A 1 185 ? 9.603 7.780 -4.496 1.00 96.00 185 GLY A O 1
ATOM 1396 N N . SER A 1 186 ? 8.066 6.172 -4.378 1.00 96.81 186 SER A N 1
ATOM 1397 C CA . SER A 1 186 ? 7.959 6.231 -2.913 1.00 96.81 186 SER A CA 1
ATOM 1398 C C . SER A 1 186 ? 9.155 5.555 -2.227 1.00 96.81 186 SER A C 1
ATOM 1400 O O . SER A 1 186 ? 9.734 4.618 -2.793 1.00 96.81 186 SER A O 1
ATOM 1402 N N . PRO A 1 187 ? 9.527 5.975 -1.003 1.00 95.62 187 PRO A N 1
ATOM 1403 C CA . PRO A 1 187 ? 10.639 5.374 -0.277 1.00 95.62 187 PRO A CA 1
ATOM 1404 C C . PRO A 1 187 ? 10.353 3.923 0.140 1.00 95.62 187 PRO A C 1
ATOM 1406 O O . PRO A 1 187 ? 9.205 3.484 0.262 1.00 95.62 187 PRO A O 1
ATOM 1409 N N . ALA A 1 188 ? 11.418 3.165 0.392 1.00 96.31 188 ALA A N 1
ATOM 1410 C CA . ALA A 1 188 ? 11.315 1.862 1.037 1.00 96.31 188 ALA A CA 1
ATOM 1411 C C . ALA A 1 188 ? 10.875 2.006 2.505 1.00 96.31 188 ALA A C 1
ATOM 1413 O O . ALA A 1 188 ? 11.459 2.793 3.248 1.00 96.31 188 ALA A O 1
ATOM 1414 N N . VAL A 1 189 ? 9.896 1.206 2.940 1.00 95.69 189 VAL A N 1
ATOM 1415 C CA . VAL A 1 189 ? 9.484 1.119 4.357 1.00 95.69 189 VAL A CA 1
ATOM 1416 C C . VAL A 1 189 ? 10.266 0.049 5.116 1.00 95.69 189 VAL A C 1
ATOM 1418 O O . VAL A 1 189 ? 10.479 0.155 6.320 1.00 95.69 189 VAL A O 1
ATOM 1421 N N . ALA A 1 190 ? 10.709 -0.994 4.413 1.00 94.12 190 ALA A N 1
ATOM 1422 C CA . ALA A 1 190 ? 11.389 -2.128 5.016 1.00 94.12 190 ALA A CA 1
ATOM 1423 C C . ALA A 1 190 ? 12.371 -2.783 4.043 1.00 94.12 190 ALA A C 1
ATOM 1425 O O . ALA A 1 190 ? 12.340 -2.563 2.831 1.00 94.12 190 ALA A O 1
ATOM 1426 N N . SER A 1 191 ? 13.229 -3.633 4.603 1.00 92.69 191 SER A N 1
ATOM 1427 C CA . SER A 1 191 ? 14.073 -4.558 3.859 1.00 92.69 191 SER A CA 1
ATOM 1428 C C . SER A 1 191 ? 13.663 -5.985 4.209 1.00 92.69 191 SER A C 1
ATOM 1430 O O . SER A 1 191 ? 13.682 -6.360 5.377 1.00 92.69 191 SER A O 1
ATOM 1432 N N . VAL A 1 192 ? 13.348 -6.788 3.199 1.00 90.50 192 VAL A N 1
ATOM 1433 C CA . VAL A 1 192 ? 12.935 -8.187 3.328 1.00 90.50 192 VAL A CA 1
ATOM 1434 C C . VAL A 1 192 ? 14.056 -9.079 2.807 1.00 90.50 192 VAL A C 1
ATOM 1436 O O . VAL A 1 192 ? 14.576 -8.865 1.712 1.00 90.50 192 VAL A O 1
ATOM 1439 N N . VAL A 1 193 ? 14.453 -10.078 3.593 1.00 89.12 193 VAL A N 1
ATOM 1440 C CA . VAL A 1 193 ? 15.377 -11.122 3.137 1.00 89.12 193 VAL A CA 1
ATOM 1441 C C . VAL A 1 193 ? 14.553 -12.338 2.748 1.00 89.12 193 VAL A C 1
ATOM 1443 O O . VAL A 1 193 ? 13.873 -12.922 3.588 1.00 89.12 193 VAL A O 1
ATOM 1446 N N . ARG A 1 194 ? 14.601 -12.706 1.469 1.00 82.94 194 ARG A N 1
ATOM 1447 C CA . ARG A 1 194 ? 13.907 -13.876 0.935 1.00 82.94 194 ARG A CA 1
ATOM 1448 C C . ARG A 1 194 ? 14.852 -15.074 0.876 1.00 82.94 194 ARG A C 1
ATOM 1450 O O . ARG A 1 194 ? 16.028 -14.953 0.518 1.00 82.94 194 ARG A O 1
ATOM 1457 N N . LEU A 1 195 ? 14.305 -16.231 1.230 1.00 76.00 195 LEU A N 1
ATOM 1458 C CA . LEU A 1 195 ? 14.911 -17.539 1.014 1.00 76.00 195 LEU A CA 1
ATOM 1459 C C . LEU A 1 195 ? 14.272 -18.114 -0.253 1.00 76.00 195 LEU A C 1
ATOM 1461 O O . LEU A 1 195 ? 13.064 -18.342 -0.278 1.00 76.00 195 LEU A O 1
ATOM 1465 N N . GLY A 1 196 ? 15.053 -18.246 -1.323 1.00 65.31 196 GLY A N 1
ATOM 1466 C CA . GLY A 1 196 ? 14.629 -18.881 -2.567 1.00 65.31 196 GLY A CA 1
ATOM 1467 C C . GLY A 1 196 ? 15.117 -20.326 -2.638 1.00 65.31 196 GLY A C 1
ATOM 1468 O O . GLY A 1 196 ? 16.092 -20.688 -1.985 1.00 65.31 196 GLY A O 1
ATOM 1469 N N . ALA A 1 197 ? 14.463 -21.144 -3.464 1.00 61.56 197 ALA A N 1
ATOM 1470 C CA . ALA A 1 197 ? 14.852 -22.542 -3.656 1.00 61.56 197 ALA A CA 1
ATOM 1471 C C . ALA A 1 197 ? 16.276 -22.682 -4.233 1.00 61.56 197 ALA A C 1
ATOM 1473 O O . ALA A 1 197 ? 17.023 -23.558 -3.804 1.00 61.56 197 ALA A O 1
ATOM 1474 N N . ALA A 1 198 ? 16.658 -21.795 -5.161 1.00 65.12 198 ALA A N 1
ATOM 1475 C CA . ALA A 1 198 ? 17.980 -21.783 -5.793 1.00 65.12 198 ALA A CA 1
ATOM 1476 C C . ALA A 1 198 ? 18.941 -20.734 -5.203 1.00 65.12 198 ALA A C 1
ATOM 1478 O O . ALA A 1 198 ? 20.151 -20.956 -5.163 1.00 65.12 198 ALA A O 1
ATOM 1479 N N . ILE A 1 199 ? 18.421 -19.593 -4.728 1.00 66.00 199 ILE A N 1
ATOM 1480 C CA . ILE A 1 199 ? 19.235 -18.499 -4.183 1.00 66.00 199 ILE A CA 1
ATOM 1481 C C . ILE A 1 199 ? 18.731 -18.108 -2.799 1.00 66.00 199 ILE A C 1
ATOM 1483 O O . ILE A 1 199 ? 17.644 -17.553 -2.629 1.00 66.00 199 ILE A O 1
ATOM 1487 N N . ASN A 1 200 ? 19.569 -18.350 -1.797 1.00 71.88 200 ASN A N 1
ATOM 1488 C CA . ASN A 1 200 ? 19.299 -17.938 -0.428 1.00 71.88 200 ASN A CA 1
ATOM 1489 C C . ASN A 1 200 ? 19.812 -16.521 -0.153 1.00 71.88 200 ASN A C 1
ATOM 1491 O O . ASN A 1 200 ? 20.841 -16.092 -0.679 1.00 71.88 200 ASN A O 1
ATOM 1495 N N . ASN A 1 201 ? 19.137 -15.832 0.770 1.00 78.44 201 ASN A N 1
ATOM 1496 C CA . ASN A 1 201 ? 19.534 -14.532 1.314 1.00 78.44 201 ASN A CA 1
ATOM 1497 C C . ASN A 1 201 ? 19.499 -13.369 0.307 1.00 78.44 201 ASN A C 1
ATOM 1499 O O . ASN A 1 201 ? 20.368 -12.488 0.334 1.00 78.44 201 ASN A O 1
ATOM 1503 N N . LEU A 1 202 ? 18.490 -13.347 -0.566 1.00 86.62 202 LEU A N 1
ATOM 1504 C CA . LEU A 1 202 ? 18.241 -12.206 -1.441 1.00 86.62 202 LEU A CA 1
ATOM 1505 C C . LEU A 1 202 ? 17.579 -11.077 -0.659 1.00 86.62 202 LEU A C 1
ATOM 1507 O O . LEU A 1 202 ? 16.554 -11.278 -0.011 1.00 86.62 202 LEU A O 1
ATOM 1511 N N . ARG A 1 203 ? 18.163 -9.882 -0.734 1.00 91.19 203 ARG A N 1
ATOM 1512 C CA . ARG A 1 203 ? 17.648 -8.695 -0.057 1.00 91.19 203 ARG A CA 1
ATOM 1513 C C . ARG A 1 203 ? 16.815 -7.859 -1.019 1.00 91.19 203 ARG A C 1
ATOM 1515 O O . ARG A 1 203 ? 17.325 -7.371 -2.025 1.00 91.19 203 ARG A O 1
ATOM 1522 N N . TYR A 1 204 ? 15.561 -7.652 -0.655 1.00 94.19 204 TYR A N 1
ATOM 1523 C CA . TYR A 1 204 ? 14.636 -6.770 -1.343 1.00 94.19 204 TYR A CA 1
ATOM 1524 C C . TYR A 1 204 ? 14.281 -5.593 -0.445 1.00 94.19 204 TYR A C 1
ATOM 1526 O O . TYR A 1 204 ? 14.116 -5.754 0.763 1.00 94.19 204 TYR A O 1
ATOM 1534 N N . LEU A 1 205 ? 14.162 -4.406 -1.020 1.00 96.19 205 LEU A N 1
ATOM 1535 C CA . LEU A 1 205 ? 13.472 -3.298 -0.368 1.00 96.19 205 LEU A CA 1
ATOM 1536 C C . LEU A 1 205 ? 11.988 -3.372 -0.711 1.00 96.19 205 LEU A C 1
ATOM 1538 O O . LEU A 1 205 ? 11.654 -3.787 -1.814 1.00 96.19 205 LEU A O 1
ATOM 1542 N N . HIS A 1 206 ? 11.124 -2.988 0.226 1.00 97.44 206 HIS A N 1
ATOM 1543 C CA . HIS A 1 206 ? 9.669 -3.024 0.076 1.00 97.44 206 HIS A CA 1
ATOM 1544 C C . HIS A 1 206 ? 9.111 -1.598 0.060 1.00 97.44 206 HIS A C 1
ATOM 1546 O O . HIS A 1 206 ? 9.388 -0.813 0.972 1.00 97.44 206 HIS A O 1
ATOM 1552 N N . CYS A 1 207 ? 8.350 -1.248 -0.977 1.00 98.31 207 CYS A N 1
ATOM 1553 C CA . CYS A 1 207 ? 7.783 0.088 -1.156 1.00 98.31 207 CYS A CA 1
ATOM 1554 C C . CYS A 1 207 ? 6.752 0.418 -0.067 1.00 98.31 207 CYS A C 1
ATOM 1556 O O . CYS A 1 207 ? 5.887 -0.403 0.224 1.00 98.31 207 CYS A O 1
ATOM 1558 N N . SER A 1 208 ? 6.785 1.640 0.475 1.00 97.38 208 SER A N 1
ATOM 1559 C CA . SER A 1 208 ? 5.795 2.119 1.453 1.00 97.38 208 SER A CA 1
ATOM 1560 C C . SER A 1 208 ? 4.375 2.296 0.895 1.00 97.38 208 SER A C 1
ATOM 1562 O O . SER A 1 208 ? 3.417 2.334 1.669 1.00 97.38 208 SER A O 1
ATOM 1564 N N . LEU A 1 209 ? 4.232 2.413 -0.431 1.00 98.00 209 LEU A N 1
ATOM 1565 C CA . LEU A 1 209 ? 2.977 2.767 -1.094 1.00 98.00 209 LEU A CA 1
ATOM 1566 C C . LEU A 1 209 ? 2.432 1.637 -1.975 1.00 98.00 209 LEU A C 1
ATOM 1568 O O . LEU A 1 209 ? 1.376 1.081 -1.694 1.00 98.00 209 LEU A O 1
ATOM 1572 N N . CYS A 1 210 ? 3.142 1.279 -3.047 1.00 98.38 210 CYS A N 1
ATOM 1573 C CA . CYS A 1 210 ? 2.639 0.316 -4.030 1.00 98.38 210 CYS A CA 1
ATOM 1574 C C . CYS A 1 210 ? 2.993 -1.147 -3.720 1.00 98.38 210 CYS A C 1
ATOM 1576 O O . CYS A 1 210 ? 2.661 -2.026 -4.507 1.00 98.38 210 CYS A O 1
ATOM 1578 N N . ASN A 1 211 ? 3.697 -1.416 -2.613 1.00 98.44 211 ASN A N 1
ATOM 1579 C CA . ASN A 1 211 ? 4.124 -2.758 -2.183 1.00 98.44 211 ASN A CA 1
ATOM 1580 C C . ASN A 1 211 ? 5.004 -3.525 -3.193 1.00 98.44 211 ASN A C 1
ATOM 1582 O O . ASN A 1 211 ? 5.223 -4.725 -3.040 1.00 98.44 211 ASN A O 1
ATOM 1586 N N . THR A 1 212 ? 5.538 -2.837 -4.209 1.00 98.38 212 THR A N 1
ATOM 1587 C CA . THR A 1 212 ? 6.582 -3.388 -5.081 1.00 98.38 212 THR A CA 1
ATOM 1588 C C . THR A 1 212 ? 7.844 -3.636 -4.267 1.00 98.38 212 THR A C 1
ATOM 1590 O O . THR A 1 212 ? 8.246 -2.797 -3.453 1.00 98.38 212 THR A O 1
ATOM 1593 N N . GLU A 1 213 ? 8.504 -4.753 -4.543 1.00 97.31 213 GLU A N 1
ATOM 1594 C CA . GLU A 1 213 ? 9.810 -5.079 -3.996 1.00 97.31 213 GLU A CA 1
ATOM 1595 C C . GLU A 1 213 ? 10.896 -5.008 -5.069 1.00 97.31 213 GLU A C 1
ATOM 1597 O O . GLU A 1 213 ? 10.670 -5.389 -6.215 1.00 97.31 213 GLU A O 1
ATOM 1602 N N . TRP A 1 214 ? 12.095 -4.541 -4.721 1.00 95.62 214 TRP A N 1
ATOM 1603 C CA . TRP A 1 214 ? 13.225 -4.514 -5.658 1.00 95.62 214 TRP A CA 1
ATOM 1604 C C . TRP A 1 214 ? 14.527 -4.961 -5.003 1.00 95.62 214 TRP A C 1
ATOM 1606 O O . TRP A 1 214 ? 14.820 -4.639 -3.848 1.00 95.62 214 TRP A O 1
ATOM 1616 N N . ASN A 1 215 ? 15.303 -5.742 -5.750 1.00 93.50 215 ASN A N 1
ATOM 1617 C CA . ASN A 1 215 ? 16.526 -6.359 -5.269 1.00 93.50 215 ASN A CA 1
ATOM 1618 C C . ASN A 1 215 ? 17.658 -5.328 -5.161 1.00 93.50 215 ASN A C 1
ATOM 1620 O O . ASN A 1 215 ? 17.986 -4.635 -6.135 1.00 93.50 215 ASN A O 1
ATOM 1624 N N . VAL A 1 216 ? 18.299 -5.279 -3.993 1.00 88.88 216 VAL A N 1
ATOM 1625 C CA . VAL A 1 216 ? 19.469 -4.433 -3.734 1.00 88.88 216 VAL A CA 1
ATOM 1626 C C . VAL A 1 216 ? 20.646 -5.265 -3.213 1.00 88.88 216 VAL A C 1
ATOM 1628 O O . VAL A 1 216 ? 20.442 -6.212 -2.445 1.00 88.88 216 VAL A O 1
ATOM 1631 N N . PRO A 1 217 ? 21.896 -4.912 -3.568 1.00 81.88 217 PRO A N 1
ATOM 1632 C CA . PRO A 1 217 ? 23.072 -5.553 -2.993 1.00 81.88 217 PRO A CA 1
ATOM 1633 C C . PRO A 1 217 ? 23.097 -5.446 -1.460 1.00 81.88 217 PRO A C 1
ATOM 1635 O O . PRO A 1 217 ? 22.716 -4.433 -0.869 1.00 81.88 217 PRO A O 1
ATOM 1638 N N . ARG A 1 218 ? 23.590 -6.492 -0.786 1.00 67.00 218 ARG A N 1
ATOM 1639 C CA . ARG A 1 218 ? 23.615 -6.550 0.688 1.00 67.00 218 ARG A CA 1
ATOM 1640 C C . ARG A 1 218 ? 24.482 -5.468 1.334 1.00 67.00 218 ARG A C 1
ATOM 1642 O O . ARG A 1 218 ? 24.108 -4.971 2.389 1.00 67.00 218 ARG A O 1
ATOM 1649 N N . ALA A 1 219 ? 25.584 -5.080 0.695 1.00 61.75 219 ALA A N 1
ATOM 1650 C CA . ALA A 1 219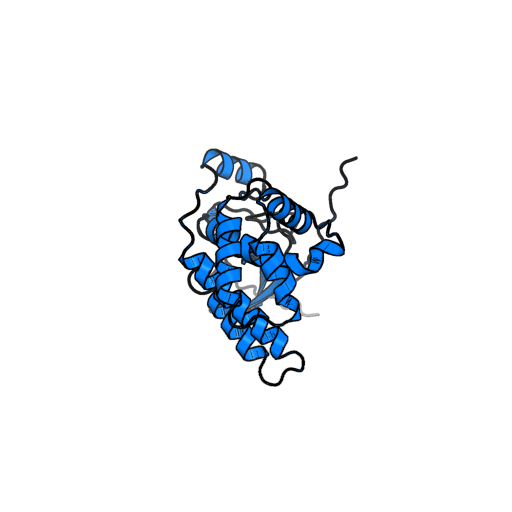 ? 26.548 -4.119 1.235 1.00 61.75 219 ALA A CA 1
ATOM 1651 C C . ALA A 1 219 ? 26.119 -2.639 1.116 1.00 61.75 219 ALA A C 1
ATOM 1653 O O . ALA A 1 219 ? 26.888 -1.751 1.476 1.00 61.75 219 ALA A O 1
ATOM 1654 N N . SER A 1 220 ? 24.905 -2.354 0.634 1.00 61.16 220 SER A N 1
ATOM 1655 C CA . SER A 1 220 ? 24.418 -0.985 0.431 1.00 61.16 220 SER A CA 1
ATOM 1656 C C . SER A 1 220 ? 23.393 -0.601 1.500 1.00 61.16 220 SER A C 1
ATOM 1658 O O . SER A 1 220 ? 22.296 -1.161 1.552 1.00 61.16 220 SER A O 1
ATOM 1660 N N . ALA A 1 221 ? 23.710 0.369 2.359 1.00 56.31 221 ALA A N 1
ATOM 1661 C CA . ALA A 1 221 ? 22.698 0.981 3.221 1.00 56.31 221 ALA A CA 1
ATOM 1662 C C . ALA A 1 221 ? 21.693 1.765 2.350 1.00 56.31 221 ALA A C 1
ATOM 1664 O O . ALA A 1 221 ? 22.125 2.464 1.427 1.00 56.31 221 ALA A O 1
ATOM 1665 N N . PRO A 1 222 ? 20.373 1.677 2.607 1.00 54.19 222 PRO A N 1
ATOM 1666 C CA . PRO A 1 222 ? 19.430 2.576 1.964 1.00 54.19 222 PRO A CA 1
ATOM 1667 C C . PRO A 1 222 ? 19.745 3.988 2.466 1.00 54.19 222 PRO A C 1
ATOM 1669 O O . PRO A 1 222 ? 19.609 4.272 3.654 1.00 54.19 222 PRO A O 1
ATOM 1672 N N . LYS A 1 223 ? 20.242 4.857 1.583 1.00 54.41 223 LYS A N 1
ATOM 1673 C CA . LYS A 1 223 ? 20.396 6.274 1.918 1.00 54.41 223 LYS A CA 1
ATOM 1674 C C . LYS A 1 223 ? 18.995 6.888 2.017 1.00 54.41 223 LYS A C 1
ATOM 1676 O O . LYS A 1 223 ? 18.174 6.593 1.144 1.00 54.41 223 LYS A O 1
ATOM 1681 N N . PRO A 1 224 ? 18.707 7.718 3.035 1.00 51.03 224 PRO A N 1
ATOM 1682 C CA . PRO A 1 224 ? 17.468 8.483 3.054 1.00 51.03 224 PRO A CA 1
ATOM 1683 C C . PRO A 1 224 ? 17.386 9.315 1.771 1.00 51.03 224 PRO A C 1
ATOM 1685 O O . PRO A 1 224 ? 18.393 9.873 1.329 1.00 51.03 224 PRO A O 1
ATOM 1688 N N . ALA A 1 225 ? 16.206 9.355 1.151 1.00 50.19 225 ALA A N 1
ATOM 1689 C CA . ALA A 1 225 ? 15.958 10.245 0.029 1.00 50.19 225 ALA A CA 1
ATOM 1690 C C . ALA A 1 225 ? 16.090 11.683 0.547 1.00 50.19 225 ALA A C 1
ATOM 1692 O O . ALA A 1 225 ? 15.239 12.159 1.294 1.00 50.19 225 ALA A O 1
ATOM 1693 N N . THR A 1 226 ? 17.194 12.354 0.223 1.00 42.91 226 THR A N 1
ATOM 1694 C CA . THR A 1 226 ? 17.327 13.782 0.500 1.00 42.91 226 THR A CA 1
ATOM 1695 C C . THR A 1 226 ? 16.322 14.501 -0.399 1.00 42.91 226 THR A C 1
ATOM 1697 O O . THR A 1 226 ? 16.418 14.333 -1.618 1.00 42.91 226 THR A O 1
ATOM 1700 N N . PRO A 1 227 ? 15.365 15.279 0.135 1.00 40.62 227 PRO A N 1
ATOM 1701 C CA . PRO A 1 227 ? 14.499 16.078 -0.716 1.00 40.62 227 PRO A CA 1
ATOM 1702 C C . PRO A 1 227 ? 15.380 17.032 -1.525 1.00 40.62 227 PRO A C 1
ATOM 1704 O O . PRO A 1 227 ? 16.212 17.754 -0.965 1.00 40.62 227 PRO A O 1
ATOM 1707 N N . ALA A 1 228 ? 15.238 17.000 -2.850 1.00 38.47 228 ALA A N 1
ATOM 1708 C CA . ALA A 1 228 ? 15.859 17.986 -3.714 1.00 38.47 228 ALA A CA 1
ATOM 1709 C C . ALA A 1 228 ? 15.248 19.347 -3.359 1.00 38.47 228 ALA A C 1
ATOM 1711 O O . ALA A 1 228 ? 14.109 19.635 -3.715 1.00 38.47 228 ALA A O 1
ATOM 1712 N N . ARG A 1 229 ? 15.983 20.175 -2.609 1.00 29.30 229 ARG A N 1
ATOM 1713 C CA . ARG A 1 229 ? 15.640 21.590 -2.460 1.00 29.30 229 ARG A CA 1
ATOM 1714 C C . ARG A 1 229 ? 15.742 22.217 -3.847 1.00 29.30 229 ARG A C 1
ATOM 1716 O O . ARG A 1 229 ? 16.849 22.393 -4.348 1.00 29.30 229 ARG A O 1
ATOM 1723 N N . ALA A 1 230 ? 14.602 22.519 -4.460 1.00 35.56 230 ALA A N 1
ATOM 1724 C CA . ALA A 1 230 ? 14.555 23.447 -5.576 1.00 35.56 230 ALA A CA 1
ATOM 1725 C C . ALA A 1 230 ? 14.984 24.824 -5.043 1.00 35.56 230 ALA A C 1
ATOM 1727 O O . ALA A 1 230 ? 14.335 25.377 -4.155 1.00 35.56 230 ALA A O 1
ATOM 1728 N N . THR A 1 231 ? 16.135 25.304 -5.510 1.00 37.88 231 THR A N 1
ATOM 1729 C CA . THR A 1 231 ? 16.587 26.699 -5.383 1.00 37.88 231 THR A CA 1
ATOM 1730 C C . THR A 1 231 ? 16.064 27.516 -6.544 1.00 37.88 231 THR A C 1
ATOM 1732 O O . THR A 1 231 ? 16.126 26.972 -7.671 1.00 37.88 231 THR A O 1
#

Mean predicted aligned error: 6.96 Å

Sequence (231 aa):
MQTQTIDFHPPAEEAAPILLPVTTTLFADRADRFAALASGHSLGDWLDFLGQLSRAQHTALKTLPVLPLPDAARLEQARTHGMPPLNLAVRPSAWRDALRQIIRELDKDAPEGARNSLDALLAADDTWLDKLADALLSGEIEAGDAAELPFVAAALQVVFTQLASQLDASQLQKLDAHGVCPCCGSPAVASVVRLGAAINNLRYLHCSLCNTEWNVPRASAPKPATPARAT

Nearest PDB structures (foldseek):
  2fiy-assembly1_A  TM=8.862E-01  e=3.989E-12  Pseudomonas aeruginosa PAO1
  2fiy-assembly2_B  TM=8.644E-01  e=7.045E-11  Pseudomonas aeruginosa PAO1

Solvent-accessible surface area (backbone atoms only — not comparable to full-atom values): 13385 Å² total; per-residue (Å²): 133,86,83,77,80,80,83,80,74,78,66,96,66,80,80,70,59,51,45,63,32,56,84,91,45,54,35,49,56,49,14,54,50,24,46,65,58,16,67,95,38,100,54,21,72,61,30,38,48,54,13,52,51,26,42,22,36,35,54,29,49,75,70,50,73,91,71,86,71,76,54,71,68,55,42,51,49,18,49,76,68,68,42,42,59,45,55,79,90,69,66,67,73,63,30,60,54,29,32,55,46,27,46,64,63,40,64,85,76,55,53,77,89,48,43,64,39,49,52,50,62,70,72,48,53,73,67,60,52,48,51,53,51,48,25,62,75,73,66,63,71,55,85,90,54,57,80,43,44,65,53,54,50,46,14,47,25,35,48,38,24,57,55,43,44,72,57,60,64,89,69,57,59,84,40,91,58,74,31,37,30,44,53,52,56,40,49,50,71,47,77,47,73,44,79,45,98,85,52,68,74,45,38,26,36,30,25,65,44,33,50,35,30,37,56,50,68,85,93,58,78,72,57,79,84,74,79,82,77,85,127

Foldseek 3Di:
DDDDDDPDDPFPDDPQQKDADDLQCRLVVQLVVLCVVLVPDPCNVVSNLSSLLSVLLSVLLVPQDQDDFPDPVLLVVCLVVLHASAELVDADPSLLVSLLSSLVSCVVPPDPLLVVLSVCSNPDDPVVLVVLSVCLQVVVDDPVSVSNNVSSLSSQLSRLQSRRNPDDSVSWDQHPQNQADRHYRAGFPDWDFDQDPRDGGFIWTAGSRNRMTGTDDPPDDNDPPDPPPDD

pLDDT: mean 88.65, std 14.38, range [29.3, 98.62]